Protein AF-A0A962CDU2-F1 (afdb_monomer_lite)

pLDDT: mean 94.59, std 4.65, range [71.88, 98.69]

Radius of gyration: 29.31 Å; chains: 1; bounding box: 60×35×85 Å

Sequence (193 aa):
NAYLHSTAAADGKPQRYRAVRADYHGHVAELLAKATRSNQLDAAVSKEDQEKLLASLQWWGALDKDYRYSRSRDSSDRRGYDKDAGGGLSGDPVPSTPMGLGDVLGTTLWGRLPFGDLYEMQTTLMQPVGGMDRIGMAFAHELDGLIRYRARVLDIHQDEQGVRVAFEDGAEPGSRHQARADWCVCTIPLSIL

Structure (mmCIF, N/CA/C/O backbone):
data_AF-A0A962CDU2-F1
#
_entry.id   AF-A0A962CDU2-F1
#
loop_
_atom_site.group_PDB
_atom_site.id
_atom_site.type_symbol
_atom_site.label_atom_id
_atom_site.label_alt_id
_atom_site.label_comp_id
_atom_site.label_asym_id
_atom_site.label_entity_id
_atom_site.label_seq_id
_atom_site.pdbx_PDB_ins_code
_atom_site.Cartn_x
_atom_site.Cartn_y
_atom_site.Cartn_z
_atom_site.occupancy
_atom_site.B_iso_or_equiv
_atom_site.auth_seq_id
_atom_site.auth_comp_id
_atom_site.auth_asym_id
_atom_site.auth_atom_id
_atom_site.pdbx_PDB_model_num
ATOM 1 N N . ASN A 1 1 ? 7.966 0.328 10.022 1.00 71.88 1 ASN A N 1
ATOM 2 C CA . ASN A 1 1 ? 6.612 0.912 9.851 1.00 71.88 1 ASN A CA 1
ATOM 3 C C . ASN A 1 1 ? 6.744 2.286 9.201 1.00 71.88 1 ASN A C 1
ATOM 5 O O . ASN A 1 1 ? 7.542 3.079 9.695 1.00 71.88 1 ASN A O 1
ATOM 9 N N . ALA A 1 2 ? 6.031 2.532 8.098 1.00 88.75 2 ALA A N 1
ATOM 10 C CA . ALA A 1 2 ? 6.097 3.779 7.330 1.00 88.75 2 ALA A CA 1
ATOM 11 C C . ALA A 1 2 ? 5.548 4.992 8.106 1.00 88.75 2 ALA A C 1
ATOM 13 O O . ALA A 1 2 ? 4.915 4.839 9.155 1.00 88.75 2 ALA A O 1
ATOM 14 N N . TYR A 1 3 ? 5.792 6.190 7.578 1.00 92.25 3 TYR A N 1
ATOM 15 C CA . TYR A 1 3 ? 5.203 7.433 8.067 1.00 92.25 3 TYR A CA 1
ATOM 16 C C . TYR A 1 3 ? 4.144 7.944 7.093 1.00 92.25 3 TYR A C 1
ATOM 18 O O . TYR A 1 3 ? 4.286 7.808 5.881 1.00 92.25 3 TYR A O 1
ATOM 26 N N . LEU A 1 4 ? 3.103 8.552 7.646 1.00 91.69 4 LEU A N 1
ATOM 27 C CA . LEU A 1 4 ? 2.116 9.352 6.941 1.00 91.69 4 LEU A CA 1
ATOM 28 C C . LEU A 1 4 ? 2.326 10.815 7.330 1.00 91.69 4 LEU A C 1
ATOM 30 O O . LEU A 1 4 ? 2.649 11.117 8.479 1.00 91.69 4 LEU A O 1
ATOM 34 N N . HIS A 1 5 ? 2.154 11.727 6.382 1.00 90.38 5 HIS A N 1
ATOM 35 C CA . HIS A 1 5 ? 2.375 13.151 6.606 1.00 90.38 5 HIS A CA 1
ATOM 36 C C . HIS A 1 5 ? 1.265 13.978 5.968 1.00 90.38 5 HIS A C 1
ATOM 38 O O . HIS A 1 5 ? 0.785 13.661 4.882 1.00 90.38 5 HIS A O 1
ATOM 44 N N . SER A 1 6 ? 0.855 15.023 6.679 1.00 83.56 6 SER A N 1
ATOM 45 C CA . SER A 1 6 ? -0.039 16.070 6.202 1.00 83.56 6 SER A CA 1
ATOM 46 C C . SER A 1 6 ? 0.361 17.357 6.914 1.00 83.56 6 SER A C 1
ATOM 48 O O . SER A 1 6 ? 0.554 17.360 8.129 1.00 83.56 6 SER A O 1
ATOM 50 N N . THR A 1 7 ? 0.506 18.450 6.168 1.00 83.25 7 THR A N 1
ATOM 51 C CA . THR A 1 7 ? 0.841 19.769 6.727 1.00 83.25 7 THR A CA 1
ATOM 52 C C . THR A 1 7 ? -0.291 20.349 7.574 1.00 83.25 7 THR A C 1
ATOM 54 O O . THR A 1 7 ? -0.033 21.172 8.443 1.00 83.25 7 THR A O 1
ATOM 57 N N . ALA A 1 8 ? -1.526 19.889 7.360 1.00 75.00 8 ALA A N 1
ATOM 58 C CA . ALA A 1 8 ? -2.707 20.282 8.126 1.00 75.00 8 ALA A CA 1
ATOM 59 C C . ALA A 1 8 ? -2.930 19.427 9.391 1.00 75.00 8 ALA A C 1
ATOM 61 O O . ALA A 1 8 ? -3.889 19.651 10.122 1.00 75.00 8 ALA A O 1
ATOM 62 N N . ALA A 1 9 ? -2.080 18.427 9.644 1.00 72.75 9 ALA A N 1
ATOM 63 C CA . ALA A 1 9 ? -2.255 17.439 10.704 1.00 72.75 9 ALA A CA 1
ATOM 64 C C . ALA A 1 9 ? -1.101 17.471 11.710 1.00 72.75 9 ALA A C 1
ATOM 66 O O . ALA A 1 9 ? 0.053 17.579 11.303 1.00 72.75 9 ALA A O 1
ATOM 67 N N . ALA A 1 10 ? -1.400 17.279 13.001 1.00 71.88 10 ALA A N 1
ATOM 68 C CA . ALA A 1 10 ? -0.406 17.043 14.058 1.00 71.88 10 ALA A CA 1
ATOM 69 C C . ALA A 1 10 ? 0.786 18.029 14.035 1.00 71.88 10 ALA A C 1
ATOM 71 O O . ALA A 1 10 ? 1.947 17.615 14.068 1.00 71.88 10 ALA A O 1
ATOM 72 N N . ASP A 1 11 ? 0.501 19.329 13.909 1.00 79.75 11 ASP A N 1
ATOM 73 C CA . ASP A 1 11 ? 1.495 20.410 13.771 1.00 79.75 11 ASP A CA 1
ATOM 74 C C . ASP A 1 11 ? 2.480 20.216 12.602 1.00 79.75 11 ASP A C 1
ATOM 76 O O . ASP A 1 11 ? 3.648 20.603 12.670 1.00 79.75 11 ASP A O 1
ATOM 80 N N . GLY A 1 12 ? 2.039 19.545 11.536 1.00 81.50 12 GLY A N 1
ATOM 81 C CA . GLY A 1 12 ? 2.863 19.197 10.383 1.00 81.50 12 GLY A CA 1
ATOM 82 C C . GLY A 1 12 ? 3.880 18.086 10.653 1.00 81.50 12 GLY A C 1
ATOM 83 O O . GLY A 1 12 ? 4.774 17.875 9.830 1.00 81.50 12 GLY A O 1
ATOM 84 N N . LYS A 1 13 ? 3.785 17.362 11.776 1.00 87.25 13 LYS A N 1
ATOM 85 C CA . LYS A 1 13 ? 4.719 16.280 12.122 1.00 87.25 13 LYS A CA 1
ATOM 86 C C . LYS A 1 13 ? 4.288 14.953 11.490 1.00 87.25 13 LYS A C 1
ATOM 88 O O . LYS A 1 13 ? 3.136 14.543 11.665 1.00 87.25 13 LYS A O 1
ATOM 93 N N . PRO A 1 14 ? 5.199 14.220 10.822 1.00 91.50 14 PRO A N 1
ATOM 94 C CA . PRO A 1 14 ? 4.909 12.882 10.317 1.00 91.50 14 PRO A CA 1
ATOM 95 C C . PRO A 1 14 ? 4.462 11.927 11.431 1.00 91.50 14 PRO A C 1
ATOM 97 O O . PRO A 1 14 ? 5.114 11.809 12.468 1.00 91.50 14 PRO A O 1
ATOM 100 N N . GLN A 1 15 ? 3.378 11.196 11.186 1.00 92.06 15 GLN A N 1
ATOM 101 C CA . GLN A 1 15 ? 2.808 10.207 12.098 1.00 92.06 15 GLN A CA 1
ATOM 102 C C . GLN A 1 15 ? 3.135 8.794 11.621 1.00 92.06 15 GLN A C 1
ATOM 104 O O . GLN A 1 15 ? 3.188 8.525 10.423 1.00 92.06 15 GLN A O 1
ATOM 109 N N . ARG A 1 16 ? 3.342 7.850 12.541 1.00 93.81 16 ARG A N 1
ATOM 110 C CA . ARG A 1 16 ? 3.522 6.440 12.161 1.00 93.81 16 ARG A CA 1
ATOM 111 C C . ARG A 1 16 ? 2.231 5.903 11.546 1.00 93.81 16 ARG A C 1
ATOM 113 O O . ARG A 1 16 ? 1.166 6.069 12.135 1.00 93.81 16 ARG A O 1
ATOM 120 N N . TYR A 1 17 ? 2.330 5.179 10.431 1.00 94.19 17 TYR A N 1
ATOM 121 C CA . TYR A 1 17 ? 1.174 4.550 9.780 1.00 94.19 17 TYR A CA 1
ATOM 122 C C . TYR A 1 17 ? 0.378 3.681 10.764 1.00 94.19 17 TYR A C 1
ATOM 124 O O . TYR A 1 17 ? -0.843 3.788 10.836 1.00 94.19 17 TYR A O 1
ATOM 132 N N . ARG A 1 18 ? 1.067 2.864 11.583 1.00 94.88 18 ARG A N 1
ATOM 133 C CA . ARG A 1 18 ? 0.392 2.018 12.588 1.00 94.88 18 ARG A CA 1
ATOM 134 C C . ARG A 1 18 ? -0.403 2.832 13.607 1.00 94.88 18 ARG A C 1
ATOM 136 O O . ARG A 1 18 ? -1.434 2.359 14.064 1.00 94.88 18 ARG A O 1
ATOM 143 N N . ALA A 1 19 ? 0.067 4.036 13.941 1.00 95.50 19 ALA A N 1
ATOM 144 C CA . ALA A 1 19 ? -0.563 4.858 14.956 1.00 95.50 19 ALA A CA 1
ATOM 145 C C . ALA A 1 19 ? -1.858 5.475 14.430 1.00 95.50 19 ALA A C 1
ATOM 147 O O . ALA A 1 19 ? -2.902 5.328 15.053 1.00 95.50 19 ALA A O 1
ATOM 148 N N . VAL A 1 20 ? -1.803 6.051 13.224 1.00 95.06 20 VAL A N 1
ATOM 149 C CA . VAL A 1 20 ? -2.991 6.558 12.520 1.00 95.06 20 VAL A CA 1
ATOM 150 C C . VAL A 1 20 ? -4.014 5.442 12.308 1.00 95.06 20 VAL A C 1
ATOM 152 O O . VAL A 1 20 ? -5.197 5.644 12.559 1.00 95.06 20 VAL A O 1
ATOM 155 N N . ARG A 1 21 ? -3.567 4.250 11.888 1.00 95.94 21 ARG A N 1
ATOM 156 C CA . ARG A 1 21 ? -4.449 3.094 11.682 1.00 95.94 21 ARG A CA 1
ATOM 157 C C . ARG A 1 21 ? -5.127 2.642 12.975 1.00 95.94 21 ARG A C 1
ATOM 159 O O . ARG A 1 21 ? -6.327 2.398 12.963 1.00 95.94 21 ARG A O 1
ATOM 166 N N . ALA A 1 22 ? -4.368 2.524 14.064 1.00 97.62 22 ALA A N 1
ATOM 167 C CA . ALA A 1 22 ? -4.902 2.135 15.366 1.00 97.62 22 ALA A CA 1
ATOM 168 C C . ALA A 1 22 ? -5.930 3.154 15.871 1.00 97.62 22 ALA A C 1
ATOM 170 O O . ALA A 1 22 ? -7.026 2.757 16.249 1.00 97.62 22 ALA A O 1
ATOM 171 N N . ASP A 1 23 ? -5.609 4.448 15.787 1.00 97.19 23 ASP A N 1
ATOM 172 C CA . ASP A 1 23 ? -6.508 5.510 16.233 1.00 97.19 23 ASP A CA 1
ATOM 173 C C . ASP A 1 23 ? -7.791 5.551 15.389 1.00 97.19 23 ASP A C 1
ATOM 175 O O . ASP A 1 23 ? -8.888 5.626 15.937 1.00 97.19 23 ASP A O 1
ATOM 179 N N . TYR A 1 24 ? -7.681 5.414 14.065 1.00 97.19 24 TYR A N 1
ATOM 180 C CA . TYR A 1 24 ? -8.843 5.345 13.179 1.00 97.19 24 TYR A CA 1
ATOM 181 C C . TYR A 1 24 ? -9.737 4.133 13.481 1.00 97.19 24 TYR A C 1
ATOM 183 O O . TYR A 1 24 ? -10.936 4.299 13.694 1.00 97.19 24 TYR A O 1
ATOM 191 N N . HIS A 1 25 ? -9.168 2.925 13.558 1.00 97.88 25 HIS A N 1
ATOM 192 C CA . HIS A 1 25 ? -9.940 1.715 13.865 1.00 97.88 25 HIS A CA 1
ATOM 193 C C . HIS A 1 25 ? -10.563 1.758 15.261 1.00 97.88 25 HIS A C 1
ATOM 195 O O . HIS A 1 25 ? -11.726 1.396 15.413 1.00 97.88 25 HIS A O 1
ATOM 201 N N . GLY A 1 26 ? -9.819 2.222 16.267 1.00 98.44 26 GLY A N 1
ATOM 202 C CA . GLY A 1 26 ? -10.298 2.318 17.643 1.00 98.44 26 GLY A CA 1
ATOM 203 C C . GLY A 1 26 ? -11.502 3.244 17.770 1.00 98.44 26 GLY A C 1
ATOM 204 O O . GLY A 1 26 ? -12.535 2.847 18.304 1.00 98.44 26 GLY A O 1
ATOM 205 N N . HIS A 1 27 ? -11.422 4.443 17.190 1.00 98.44 27 HIS A N 1
ATOM 206 C CA . HIS A 1 27 ? -12.540 5.387 17.209 1.00 98.44 27 HIS A CA 1
ATOM 207 C C . HIS A 1 27 ? -13.758 4.901 16.414 1.00 98.44 27 HIS A C 1
ATOM 209 O O . HIS A 1 27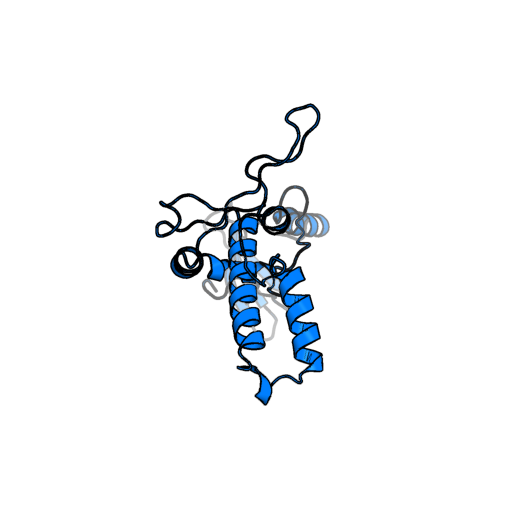 ? -14.889 5.059 16.875 1.00 98.44 27 HIS A O 1
ATOM 215 N N . VAL A 1 28 ? -13.556 4.282 15.245 1.00 98.31 28 VAL A N 1
ATOM 216 C CA . VAL A 1 28 ? -14.657 3.681 14.466 1.00 98.31 28 VAL A CA 1
ATOM 217 C C . VAL A 1 28 ? -15.327 2.555 15.255 1.00 98.31 28 VAL A C 1
ATOM 219 O O . VAL A 1 28 ? -16.556 2.491 15.313 1.00 98.31 28 VAL A O 1
ATOM 222 N N . ALA A 1 29 ? -14.537 1.699 15.906 1.00 98.69 29 ALA A N 1
ATOM 223 C CA . ALA A 1 29 ? -15.049 0.614 16.729 1.00 98.69 29 ALA A CA 1
ATOM 224 C C . ALA A 1 29 ? -15.833 1.127 17.945 1.00 98.69 29 ALA A C 1
ATOM 226 O O . ALA A 1 29 ? -16.918 0.619 18.216 1.00 98.69 29 ALA A O 1
ATOM 227 N N . GLU A 1 30 ? -15.335 2.155 18.642 1.00 98.62 30 GLU A N 1
ATOM 228 C CA . GLU A 1 30 ? -16.039 2.793 19.761 1.00 98.62 30 GLU A CA 1
ATOM 229 C C . GLU A 1 30 ? -17.389 3.378 19.321 1.00 98.62 30 GLU A C 1
ATOM 231 O O . GLU A 1 30 ? -18.410 3.154 19.977 1.00 98.62 30 GLU A O 1
ATOM 236 N N . LEU A 1 31 ? -17.422 4.110 18.202 1.00 98.50 31 LEU A N 1
ATOM 237 C CA . LEU A 1 31 ? -18.658 4.692 17.673 1.00 98.50 31 LEU A CA 1
ATOM 238 C C . LEU A 1 31 ? -19.680 3.610 17.311 1.00 98.50 31 LEU A C 1
ATOM 240 O O . LEU A 1 31 ? -20.843 3.706 17.710 1.00 98.50 31 LEU A O 1
ATOM 244 N N . LEU A 1 32 ? -19.249 2.561 16.607 1.00 98.31 32 LEU A N 1
ATOM 245 C CA . LEU A 1 32 ? -20.138 1.476 16.200 1.00 98.31 32 LEU A CA 1
ATOM 246 C C . LEU A 1 32 ? -20.623 0.652 17.401 1.00 98.31 32 LEU A C 1
ATOM 248 O O . LEU A 1 32 ? -21.798 0.287 17.465 1.00 98.31 32 LEU A O 1
ATOM 252 N N . ALA A 1 33 ? -19.766 0.421 18.398 1.00 98.19 33 ALA A N 1
ATOM 253 C CA . ALA A 1 33 ? -20.155 -0.254 19.631 1.00 98.19 33 ALA A CA 1
ATOM 254 C C . ALA A 1 33 ? -21.208 0.551 20.410 1.00 98.19 33 ALA A C 1
ATOM 256 O O . ALA A 1 33 ? -22.197 -0.012 20.882 1.00 98.19 33 ALA A O 1
ATOM 257 N N . LYS A 1 34 ? -21.054 1.879 20.497 1.00 97.94 34 LYS A N 1
ATOM 258 C CA . LYS A 1 34 ? -22.053 2.764 21.119 1.00 97.94 34 LYS A CA 1
ATOM 259 C C . LYS A 1 34 ? -23.381 2.768 20.363 1.00 97.94 34 LYS A C 1
ATOM 261 O O . LYS A 1 34 ? -24.427 2.717 21.009 1.00 97.94 34 LYS A O 1
ATOM 266 N N . ALA A 1 35 ? -23.349 2.797 19.030 1.00 97.50 35 ALA A N 1
ATOM 267 C CA . ALA A 1 35 ? -24.554 2.726 18.201 1.00 97.50 35 ALA A CA 1
ATOM 268 C C . ALA A 1 35 ? -25.291 1.392 18.408 1.00 97.50 35 ALA A C 1
ATOM 270 O O . ALA A 1 35 ? -26.500 1.383 18.640 1.00 97.50 35 ALA A O 1
ATOM 271 N N . THR A 1 36 ? -24.542 0.285 18.435 1.00 96.31 36 THR A N 1
ATOM 272 C CA . THR A 1 36 ? -25.066 -1.063 18.706 1.00 96.31 36 THR A CA 1
ATOM 273 C C . THR A 1 36 ? -25.730 -1.127 20.084 1.00 96.31 36 THR A C 1
ATOM 275 O O . THR A 1 36 ? -26.893 -1.490 20.191 1.00 96.31 36 THR A O 1
ATOM 278 N N . ARG A 1 37 ? -25.050 -0.663 21.144 1.00 94.62 37 ARG A N 1
ATOM 279 C CA . ARG A 1 37 ? -25.595 -0.643 22.519 1.00 94.62 37 ARG A CA 1
ATOM 280 C C . ARG A 1 37 ? -26.767 0.321 22.721 1.00 94.62 37 ARG A C 1
ATOM 282 O O . ARG A 1 37 ? -27.471 0.212 23.719 1.00 94.62 37 ARG A O 1
ATOM 289 N N . SER A 1 38 ? -26.948 1.271 21.807 1.00 94.75 38 SER A N 1
ATOM 290 C CA . SER A 1 38 ? -28.074 2.212 21.798 1.00 94.75 38 SER A CA 1
ATOM 291 C C . SER A 1 38 ? -29.246 1.715 20.942 1.00 94.75 38 SER A C 1
ATOM 293 O O . SER A 1 38 ? -30.115 2.514 20.597 1.00 94.75 38 SER A O 1
ATOM 295 N N . ASN A 1 39 ? -29.261 0.425 20.580 1.00 93.19 39 ASN A N 1
ATOM 296 C CA . ASN A 1 39 ? -30.284 -0.231 19.758 1.00 93.19 39 ASN A CA 1
ATOM 297 C C . ASN A 1 39 ? -30.462 0.399 18.361 1.00 93.19 39 ASN A C 1
ATOM 299 O O . ASN A 1 39 ? -31.503 0.251 17.724 1.00 93.19 39 ASN A O 1
ATOM 303 N N . GLN A 1 40 ? -29.455 1.122 17.852 1.00 95.00 40 GLN A N 1
ATOM 304 C CA . GLN A 1 40 ? -29.552 1.791 16.546 1.00 95.00 40 GLN A CA 1
ATOM 305 C C . GLN A 1 40 ? -29.400 0.818 15.365 1.00 95.00 40 GLN A C 1
ATOM 307 O O . GLN A 1 40 ? -29.642 1.205 14.224 1.00 95.00 40 GLN A O 1
ATOM 312 N N . LEU A 1 41 ? -29.008 -0.436 15.625 1.00 94.25 41 LEU A N 1
ATOM 313 C CA . LEU A 1 41 ? -28.796 -1.476 14.612 1.00 94.25 41 LEU A CA 1
ATOM 314 C C . LEU A 1 41 ? -29.831 -2.611 14.664 1.00 94.25 41 LEU A C 1
ATOM 316 O O . LEU A 1 41 ? -29.718 -3.552 13.883 1.00 94.25 41 LEU A O 1
ATOM 320 N N . ASP A 1 42 ? -30.853 -2.523 15.521 1.00 93.75 42 ASP A N 1
ATOM 321 C CA . ASP A 1 42 ? -31.840 -3.596 15.746 1.00 93.75 42 ASP A CA 1
ATOM 322 C C . ASP A 1 42 ? -32.587 -4.02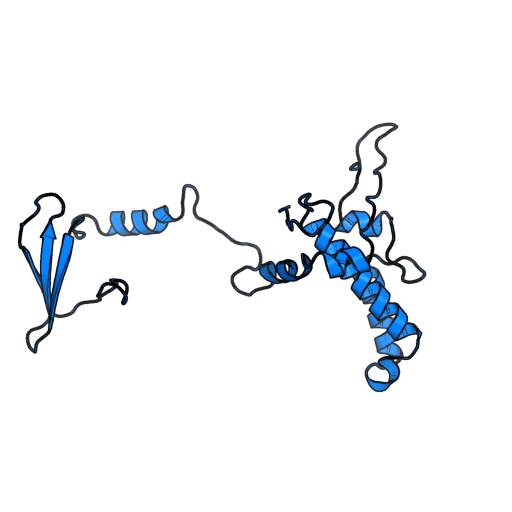1 14.475 1.00 93.75 42 ASP A C 1
ATOM 324 O O . ASP A 1 42 ? -32.995 -5.172 14.343 1.00 93.75 42 ASP A O 1
ATOM 328 N N . ALA A 1 43 ? -32.749 -3.103 13.518 1.00 95.12 43 ALA A N 1
ATOM 329 C CA . ALA A 1 43 ? -33.385 -3.396 12.236 1.00 95.12 43 ALA A CA 1
ATOM 330 C C . ALA A 1 43 ? -32.499 -4.226 11.286 1.00 95.12 43 ALA A C 1
ATOM 332 O O . ALA A 1 43 ? -33.021 -4.873 10.383 1.00 95.12 43 ALA A O 1
ATOM 333 N N . ALA A 1 44 ? -31.175 -4.186 11.458 1.00 94.88 44 ALA A N 1
ATOM 334 C CA . ALA A 1 44 ? -30.205 -4.800 10.550 1.00 94.88 44 ALA A CA 1
ATOM 335 C C . ALA A 1 44 ? -29.468 -5.999 11.166 1.00 94.88 44 ALA A C 1
ATOM 337 O O . ALA A 1 44 ? -28.966 -6.846 10.430 1.00 94.88 44 ALA A O 1
ATOM 338 N N . VAL A 1 45 ? -29.376 -6.068 12.497 1.00 95.31 45 VAL A N 1
ATOM 339 C CA . VAL A 1 45 ? -28.554 -7.047 13.215 1.00 95.31 45 VAL A CA 1
ATOM 340 C C . VAL A 1 45 ? -29.365 -7.660 14.352 1.00 95.31 45 VAL A C 1
ATOM 342 O O . VAL A 1 45 ? -29.890 -6.946 15.210 1.00 95.31 45 VAL A O 1
ATOM 345 N N . SER A 1 46 ? -29.446 -8.992 14.368 1.00 97.06 46 SER A N 1
ATOM 346 C CA . SER A 1 46 ? -30.116 -9.740 15.434 1.00 97.06 46 SER A CA 1
ATOM 347 C C . SER A 1 46 ? -29.429 -9.511 16.786 1.00 97.06 46 SER A C 1
ATOM 349 O O . SER A 1 46 ? -28.242 -9.198 16.835 1.00 97.06 46 SER A O 1
ATOM 351 N N . LYS A 1 47 ? -30.138 -9.712 17.904 1.00 95.38 47 LYS A N 1
ATOM 352 C CA . LYS A 1 47 ? -29.540 -9.566 19.247 1.00 95.38 47 LYS A CA 1
ATOM 353 C C . LYS A 1 47 ? -28.294 -10.436 19.435 1.00 95.38 47 LYS A C 1
ATOM 355 O O . LYS A 1 47 ? -27.294 -9.966 19.961 1.00 95.38 47 LYS A O 1
ATOM 360 N N . GLU A 1 48 ? -28.347 -11.676 18.958 1.00 97.00 48 GLU A N 1
ATOM 361 C CA . GLU A 1 48 ? -27.214 -12.600 19.027 1.00 97.00 48 GLU A CA 1
ATOM 362 C C . GLU A 1 48 ? -26.019 -12.090 18.202 1.00 97.00 48 GLU A C 1
ATOM 364 O O . GLU A 1 48 ? -24.874 -12.124 18.652 1.00 97.00 48 GLU A O 1
ATOM 369 N N . ASP A 1 49 ? -26.266 -11.564 17.001 1.00 97.88 49 ASP A N 1
ATOM 370 C CA . ASP A 1 49 ? -25.193 -11.042 16.152 1.00 97.88 49 ASP A CA 1
ATOM 371 C C . ASP A 1 49 ? -24.642 -9.706 16.657 1.00 97.88 49 ASP A C 1
ATOM 373 O O . ASP A 1 49 ? -23.464 -9.418 16.448 1.00 97.88 49 ASP A O 1
ATOM 377 N N . GLN A 1 50 ? -25.438 -8.911 17.378 1.00 97.19 50 GLN A N 1
ATOM 378 C CA . GLN A 1 50 ? -24.953 -7.713 18.061 1.00 97.19 50 GLN A CA 1
ATOM 379 C C . GLN A 1 50 ? -23.933 -8.065 19.148 1.00 97.19 50 GLN A C 1
ATOM 381 O O . GLN A 1 50 ? -22.916 -7.384 19.266 1.00 97.19 50 GLN A O 1
ATOM 386 N N . GLU A 1 51 ? -24.150 -9.140 19.910 1.00 97.31 51 GLU A N 1
ATOM 387 C CA . GLU A 1 51 ? -23.184 -9.614 20.911 1.00 97.31 51 GLU A CA 1
ATOM 388 C C . GLU A 1 51 ? -21.862 -10.045 20.253 1.00 97.31 51 GLU A C 1
ATOM 390 O O . GLU A 1 51 ? -20.783 -9.646 20.704 1.00 97.31 51 GLU A O 1
ATOM 395 N N . LYS A 1 52 ? -21.933 -10.780 19.132 1.00 98.19 52 LYS A N 1
ATOM 396 C CA . LYS A 1 52 ? -20.753 -11.167 18.332 1.00 98.19 52 LYS A CA 1
ATOM 397 C C . LYS A 1 52 ? -20.033 -9.947 17.756 1.00 98.19 52 LYS A C 1
ATOM 399 O O . LYS A 1 52 ? -18.804 -9.870 17.814 1.00 98.19 52 LYS A O 1
ATOM 404 N N . LEU A 1 53 ? -20.787 -8.985 17.221 1.00 97.88 53 LEU A N 1
ATOM 405 C CA . LEU A 1 53 ? -20.256 -7.735 16.688 1.00 97.88 53 LEU A CA 1
ATOM 406 C C . LEU A 1 53 ? -19.535 -6.949 17.784 1.00 97.88 53 LEU A C 1
ATOM 408 O O . LEU A 1 53 ? -18.397 -6.541 17.581 1.00 97.88 53 LEU A O 1
ATOM 412 N N . LEU A 1 54 ? -20.148 -6.780 18.955 1.00 98.19 54 LEU A N 1
ATOM 413 C CA . LEU A 1 54 ? -19.541 -6.081 20.085 1.00 98.19 54 LEU A CA 1
ATOM 414 C C . LEU A 1 54 ? -18.230 -6.746 20.522 1.00 98.19 54 LEU A C 1
ATOM 416 O O . LEU A 1 54 ? -17.211 -6.060 20.615 1.00 98.19 54 LEU A O 1
ATOM 420 N N . ALA A 1 55 ? -18.211 -8.070 20.695 1.00 98.19 55 ALA A N 1
ATOM 421 C CA . ALA A 1 55 ? -16.985 -8.801 21.016 1.00 98.19 55 ALA A CA 1
ATOM 422 C C . ALA A 1 55 ? -15.892 -8.588 19.948 1.00 98.19 55 ALA A C 1
ATOM 424 O O . ALA A 1 55 ? -14.735 -8.308 20.275 1.00 98.19 55 ALA A O 1
ATOM 425 N N . SER A 1 56 ? -16.271 -8.640 18.666 1.00 98.38 56 SER A N 1
ATOM 426 C CA . SER A 1 56 ? -15.363 -8.364 17.550 1.00 98.38 56 SER A CA 1
ATOM 427 C C . SER A 1 56 ? -14.827 -6.931 17.577 1.00 98.38 56 SER A C 1
ATOM 429 O O . SER A 1 56 ? -13.637 -6.732 17.351 1.00 98.38 56 SER A O 1
ATOM 431 N N . LEU A 1 57 ? -15.662 -5.925 17.855 1.00 98.44 57 LEU A N 1
ATOM 432 C CA . LEU A 1 57 ? -15.255 -4.515 17.903 1.00 98.44 57 LEU A CA 1
ATOM 433 C C . LEU A 1 57 ? -14.346 -4.219 19.092 1.00 98.44 57 LEU A C 1
ATOM 435 O O . LEU A 1 57 ? -13.377 -3.477 18.936 1.00 98.44 57 LEU A O 1
ATOM 439 N N . GLN A 1 58 ? -14.618 -4.819 20.253 1.00 98.12 58 GLN A N 1
ATOM 440 C CA . GLN A 1 58 ? -13.767 -4.684 21.432 1.00 98.12 58 GLN A CA 1
ATOM 441 C C . GLN A 1 58 ? -12.357 -5.199 21.144 1.00 98.12 58 GLN A C 1
ATOM 443 O O . GLN A 1 58 ? -11.378 -4.490 21.383 1.00 98.12 58 GLN A O 1
ATOM 448 N N . TRP A 1 59 ? -12.258 -6.391 20.547 1.00 98.06 59 TRP A N 1
ATOM 449 C CA . TRP A 1 59 ? -10.976 -6.951 20.139 1.00 98.06 59 TRP A CA 1
ATOM 450 C C . TRP A 1 59 ? -10.332 -6.150 19.004 1.00 98.06 59 TRP A C 1
ATOM 452 O O . TRP A 1 59 ? -9.197 -5.709 19.133 1.00 98.06 59 TRP A O 1
ATOM 462 N N . TRP A 1 60 ? -11.019 -5.917 17.888 1.00 97.94 60 TRP A N 1
ATOM 463 C CA . TRP A 1 60 ? -10.447 -5.239 16.719 1.00 97.94 60 TRP A CA 1
ATOM 464 C C . TRP A 1 60 ? -9.987 -3.809 17.039 1.00 97.94 60 TRP A C 1
ATOM 466 O O . TRP A 1 60 ? -8.857 -3.436 16.708 1.00 97.94 60 TRP A O 1
ATOM 476 N N . GLY A 1 61 ? -10.823 -3.048 17.749 1.00 98.06 61 GLY A N 1
ATOM 477 C CA . GLY A 1 61 ? -10.599 -1.647 18.101 1.00 98.06 61 GLY A CA 1
ATOM 478 C C . GLY A 1 61 ? -9.774 -1.398 19.364 1.00 98.06 61 GLY A C 1
ATOM 479 O O . GLY A 1 61 ? -9.522 -0.239 19.672 1.00 98.06 61 GLY A O 1
ATOM 480 N N . ALA A 1 62 ? -9.348 -2.439 20.092 1.00 98.31 62 ALA A N 1
ATOM 481 C CA . ALA A 1 62 ? -8.686 -2.299 21.398 1.00 98.31 62 ALA A CA 1
ATOM 482 C C . ALA A 1 62 ? -9.500 -1.483 22.416 1.00 98.31 62 ALA A C 1
ATOM 484 O O . ALA A 1 62 ? -8.972 -0.583 23.077 1.00 98.31 62 ALA A O 1
ATOM 485 N N . LEU A 1 63 ? -10.799 -1.764 22.502 1.00 98.50 63 LEU A N 1
ATOM 486 C CA . LEU A 1 63 ? -11.690 -1.039 23.399 1.00 98.50 63 LEU A CA 1
ATOM 487 C C . LEU A 1 63 ? -11.606 -1.606 24.817 1.00 98.50 63 LEU A C 1
ATOM 489 O O . LEU A 1 63 ? -11.413 -2.807 25.010 1.00 98.50 63 LEU A O 1
ATOM 493 N N . ASP A 1 64 ? -11.810 -0.750 25.813 1.00 97.44 64 ASP A N 1
ATOM 494 C CA . ASP A 1 64 ? -11.939 -1.190 27.199 1.00 97.44 64 ASP A CA 1
ATOM 495 C C . ASP A 1 64 ? -13.260 -1.953 27.450 1.00 97.44 64 ASP A C 1
ATOM 497 O O . ASP A 1 64 ? -14.101 -2.144 26.563 1.00 97.44 64 ASP A O 1
ATOM 501 N N . LYS A 1 65 ? -13.471 -2.387 28.697 1.00 96.44 65 LYS A N 1
ATOM 502 C CA . LYS A 1 65 ? -14.696 -3.086 29.130 1.00 96.44 65 LYS A CA 1
ATOM 503 C C . LYS A 1 65 ? -15.987 -2.274 28.930 1.00 96.44 65 LYS A C 1
ATOM 505 O O . LYS A 1 65 ? -17.070 -2.849 28.900 1.00 96.44 65 LYS A O 1
ATOM 510 N N . ASP A 1 66 ? -15.873 -0.952 28.822 1.00 96.94 66 ASP A N 1
ATOM 511 C CA . ASP A 1 66 ? -16.985 -0.025 28.632 1.00 96.94 66 ASP A CA 1
ATOM 512 C C . ASP A 1 66 ? -17.127 0.398 27.152 1.00 96.94 66 ASP A C 1
ATOM 514 O O . ASP A 1 66 ? -17.959 1.255 26.842 1.00 96.94 66 ASP A O 1
ATOM 518 N N . TYR A 1 67 ? -16.381 -0.246 26.242 1.00 97.81 67 TYR A N 1
ATOM 519 C CA . TYR A 1 67 ? -16.310 0.025 24.803 1.00 97.81 67 TYR A CA 1
ATOM 520 C C . TYR A 1 67 ? -15.736 1.403 24.451 1.00 97.81 67 TYR A C 1
ATOM 522 O O . TYR A 1 67 ? -16.155 2.020 23.472 1.00 97.81 67 TYR A O 1
ATOM 530 N N . ARG A 1 68 ? -14.780 1.899 25.242 1.00 98.12 68 ARG A N 1
ATOM 531 C CA . ARG A 1 68 ? -14.063 3.150 24.965 1.00 98.12 68 ARG A CA 1
ATOM 532 C C . ARG A 1 68 ? -12.668 2.875 24.420 1.00 98.12 68 ARG A C 1
ATOM 534 O O . ARG A 1 68 ? -11.934 2.049 24.964 1.00 98.12 68 ARG A O 1
ATOM 541 N N . TYR A 1 69 ? -12.279 3.612 23.389 1.00 98.50 69 TYR A N 1
ATOM 542 C CA . TYR A 1 69 ? -10.917 3.664 22.892 1.00 98.50 69 TYR A CA 1
ATOM 543 C C . TYR A 1 69 ? -10.135 4.721 23.678 1.00 98.50 69 TYR A C 1
ATOM 545 O O . TYR A 1 69 ? -10.479 5.902 23.707 1.00 98.50 69 TYR A O 1
ATOM 553 N N . SER A 1 70 ? -9.089 4.295 24.381 1.00 97.88 70 SER A N 1
ATOM 554 C CA . SER A 1 70 ? -8.333 5.167 25.282 1.00 97.88 70 SER A CA 1
ATOM 555 C C . SER A 1 70 ? -6.873 4.736 25.388 1.00 97.88 70 SER A C 1
ATOM 557 O O . SER A 1 70 ? -6.454 3.730 24.812 1.00 97.88 70 SER A O 1
ATOM 559 N N . ARG A 1 71 ? -6.066 5.519 26.110 1.00 98.06 71 ARG A N 1
ATOM 560 C CA . ARG A 1 71 ? -4.672 5.175 26.400 1.00 98.06 71 ARG A CA 1
ATOM 561 C C . ARG A 1 71 ? -4.622 3.921 27.278 1.00 98.06 71 ARG A C 1
ATOM 563 O O . ARG A 1 71 ? -4.912 3.985 28.469 1.00 98.06 71 ARG A O 1
ATOM 570 N N . SER A 1 72 ? -4.202 2.803 26.699 1.00 97.44 72 SER A N 1
ATOM 571 C CA . SER A 1 72 ? -4.087 1.512 27.375 1.00 97.44 72 SER A CA 1
ATOM 572 C C . SER A 1 72 ? -2.950 0.686 26.767 1.00 97.44 72 SER A C 1
ATOM 574 O O . SER A 1 72 ? -2.341 1.077 25.765 1.00 97.44 72 SER A O 1
ATOM 576 N N . ARG A 1 73 ? -2.644 -0.465 27.380 1.00 96.50 73 ARG A N 1
ATOM 577 C CA . ARG A 1 73 ? -1.742 -1.453 26.770 1.00 96.50 73 ARG A CA 1
ATOM 578 C C . ARG A 1 73 ? -2.325 -1.976 25.454 1.00 96.50 73 ARG A C 1
ATOM 580 O O . ARG A 1 73 ? -1.625 -1.950 24.454 1.00 96.50 73 ARG A O 1
ATOM 587 N N . ASP A 1 74 ? -3.619 -2.291 25.412 1.00 97.06 74 ASP A N 1
ATOM 588 C CA . ASP A 1 74 ? -4.272 -2.844 24.216 1.00 97.06 74 ASP A CA 1
ATOM 589 C C . ASP A 1 74 ? -4.239 -1.889 23.011 1.00 97.06 74 ASP A C 1
ATOM 591 O O . ASP A 1 74 ? -3.985 -2.308 21.875 1.00 97.06 74 ASP A O 1
ATOM 595 N N . SER A 1 75 ? -4.489 -0.592 23.233 1.00 97.75 75 SER A N 1
ATOM 596 C CA . SER A 1 75 ? -4.389 0.405 22.159 1.00 97.75 75 SER A CA 1
ATOM 597 C C . SER A 1 75 ? -2.935 0.600 21.732 1.00 97.75 75 SER A C 1
ATOM 599 O O . SER A 1 75 ? -2.641 0.668 20.536 1.00 97.75 75 SER A O 1
ATOM 601 N N . SER A 1 76 ? -2.000 0.575 22.685 1.00 97.69 76 SER A N 1
ATOM 602 C CA . SER A 1 76 ? -0.562 0.690 22.415 1.00 97.69 76 SER A CA 1
ATOM 603 C C . SER A 1 76 ? 0.032 -0.536 21.722 1.00 97.69 76 SER A C 1
ATOM 605 O O . SER A 1 76 ? 0.950 -0.383 20.922 1.00 97.69 76 SER A O 1
ATOM 607 N N . ASP A 1 77 ? -0.527 -1.729 21.906 1.00 96.62 77 ASP A N 1
ATOM 608 C CA . ASP A 1 77 ? -0.107 -2.925 21.168 1.00 96.62 77 ASP A CA 1
ATOM 609 C C . ASP A 1 77 ? -0.375 -2.794 19.659 1.00 96.62 77 ASP A C 1
ATOM 611 O O . ASP A 1 77 ? 0.340 -3.367 18.836 1.00 96.62 77 ASP A O 1
ATOM 615 N N . ARG A 1 78 ? -1.353 -1.966 19.266 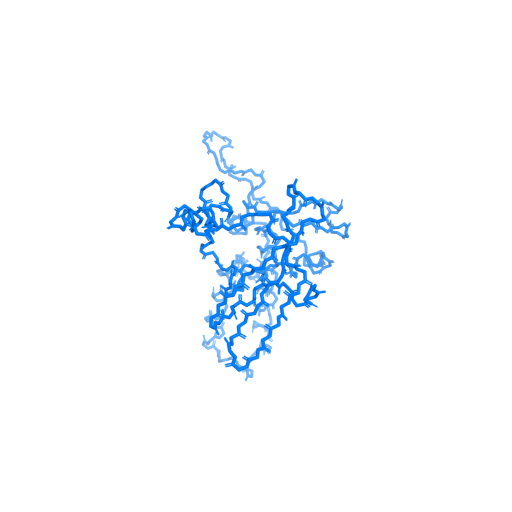1.00 96.62 78 ARG A N 1
ATOM 616 C CA . ARG A 1 78 ? -1.627 -1.619 17.858 1.00 96.62 78 ARG A CA 1
ATOM 617 C C . ARG A 1 78 ? -0.867 -0.365 17.424 1.00 96.62 78 ARG A C 1
ATOM 619 O O . ARG A 1 78 ? -0.276 -0.329 16.340 1.00 96.62 78 ARG A O 1
ATOM 626 N N . ARG A 1 79 ? -0.882 0.671 18.267 1.00 96.81 79 ARG A N 1
ATOM 627 C CA . ARG A 1 79 ? -0.368 2.021 17.981 1.00 96.81 79 ARG A CA 1
ATOM 628 C C . ARG A 1 79 ? 1.159 2.127 18.090 1.00 96.81 79 ARG A C 1
ATOM 630 O O . ARG A 1 79 ? 1.790 2.915 17.381 1.00 96.81 79 ARG A O 1
ATOM 637 N N . GLY A 1 80 ? 1.759 1.300 18.937 1.00 96.56 80 GLY A N 1
ATOM 638 C CA . GLY A 1 80 ? 3.095 1.466 19.502 1.00 96.56 80 GLY A CA 1
ATOM 639 C C . GLY A 1 80 ? 3.075 2.079 20.900 1.00 96.56 80 GLY A C 1
ATOM 640 O O . GLY A 1 80 ? 2.061 2.617 21.342 1.00 96.56 80 GLY A O 1
ATOM 641 N N . TYR A 1 81 ? 4.223 2.031 21.571 1.00 96.62 81 TYR A N 1
ATOM 642 C CA . TYR A 1 81 ? 4.430 2.586 22.905 1.00 96.62 81 TYR A CA 1
ATOM 643 C C . TYR A 1 81 ? 5.275 3.866 22.849 1.00 96.62 81 TYR A C 1
ATOM 645 O O . TYR A 1 81 ? 6.097 4.027 21.946 1.00 96.62 81 TYR A O 1
ATOM 653 N N . ASP A 1 82 ? 5.087 4.768 23.819 1.00 95.50 82 ASP A N 1
ATOM 654 C CA . ASP A 1 82 ? 5.979 5.928 24.008 1.00 95.50 82 ASP A CA 1
ATOM 655 C C . ASP A 1 82 ? 7.344 5.473 24.549 1.00 95.50 82 ASP A C 1
ATOM 657 O O . ASP A 1 82 ? 8.378 6.074 24.263 1.00 95.50 82 ASP A O 1
ATOM 661 N N . LYS A 1 83 ? 7.339 4.373 25.310 1.00 95.56 83 LYS A N 1
ATOM 662 C CA . LYS A 1 83 ? 8.526 3.617 25.708 1.00 95.56 83 LYS A CA 1
ATOM 663 C C . LYS A 1 83 ? 8.221 2.135 25.552 1.00 95.56 83 LYS A C 1
ATOM 665 O O . LYS A 1 83 ? 7.327 1.633 26.234 1.00 95.56 83 LYS A O 1
ATOM 670 N N . ASP A 1 84 ? 8.944 1.460 24.668 1.00 94.69 84 ASP A N 1
ATOM 671 C CA . ASP A 1 84 ? 8.819 0.014 24.496 1.00 94.69 84 ASP A CA 1
ATOM 672 C C . ASP A 1 84 ? 9.246 -0.731 25.773 1.00 94.69 84 ASP A C 1
ATOM 674 O O . ASP A 1 84 ? 9.978 -0.202 26.617 1.00 94.69 84 ASP A O 1
ATOM 678 N N . ALA A 1 85 ? 8.759 -1.963 25.925 1.00 94.94 85 ALA A N 1
ATOM 679 C CA . ALA A 1 85 ? 9.136 -2.815 27.044 1.00 94.94 85 ALA A CA 1
ATOM 680 C C . ALA A 1 85 ? 10.627 -3.184 26.963 1.00 94.94 85 ALA A C 1
ATOM 682 O O . ALA A 1 85 ? 11.157 -3.462 25.887 1.00 94.94 85 ALA A O 1
ATOM 683 N N . GLY A 1 86 ? 11.293 -3.212 28.113 1.00 94.06 86 GLY A N 1
ATOM 684 C CA . GLY A 1 86 ? 12.708 -3.547 28.245 1.00 94.06 86 GLY A CA 1
ATOM 685 C C . GLY A 1 86 ? 12.991 -4.386 29.489 1.00 94.06 86 GLY A C 1
ATOM 686 O O . GLY A 1 86 ? 12.083 -4.796 30.208 1.00 94.06 86 GLY A O 1
ATOM 687 N N . GLY A 1 87 ? 14.271 -4.647 29.749 1.00 93.75 87 GLY A N 1
ATOM 688 C CA . GLY A 1 87 ? 14.716 -5.328 30.967 1.00 93.75 87 GLY A CA 1
ATOM 689 C C . GLY A 1 87 ? 14.959 -4.370 32.139 1.00 93.75 87 GLY A C 1
ATOM 690 O O . GLY A 1 87 ? 15.168 -3.172 31.951 1.00 93.75 87 GLY A O 1
ATOM 691 N N . GLY A 1 88 ? 15.004 -4.919 33.356 1.00 91.62 88 GLY A N 1
ATOM 692 C CA . GLY A 1 88 ? 15.367 -4.189 34.576 1.00 91.62 88 GLY A CA 1
ATOM 693 C C . GLY A 1 88 ? 14.215 -3.420 35.234 1.00 91.62 88 GLY A C 1
ATOM 694 O O . GLY A 1 88 ? 13.065 -3.490 34.811 1.00 91.62 88 GLY A O 1
ATOM 695 N N . LEU A 1 89 ? 14.538 -2.673 36.296 1.00 88.88 89 LEU A N 1
ATOM 696 C CA . LEU A 1 89 ? 13.564 -2.002 37.177 1.00 88.88 89 LEU A CA 1
ATOM 697 C C . LEU A 1 89 ? 12.749 -0.889 36.493 1.00 88.88 89 LEU A C 1
ATOM 699 O O . LEU A 1 89 ? 11.717 -0.479 37.011 1.00 88.88 89 LEU A O 1
ATOM 703 N N . SER A 1 90 ? 13.201 -0.397 35.339 1.00 90.31 90 SER A N 1
ATOM 704 C CA . SER A 1 90 ? 12.508 0.605 34.520 1.00 90.31 90 SER A CA 1
ATOM 705 C C . SER A 1 90 ? 12.005 0.038 33.185 1.00 90.31 90 SER A C 1
ATOM 707 O O . SER A 1 90 ? 11.677 0.809 32.280 1.00 90.31 90 SER A O 1
ATOM 709 N N . GLY A 1 91 ? 11.930 -1.292 33.061 1.00 92.75 91 GLY A N 1
ATOM 710 C CA . GLY A 1 91 ? 11.568 -2.003 31.834 1.00 92.75 91 GLY A CA 1
ATOM 711 C C . GLY A 1 91 ? 10.090 -1.932 31.440 1.00 92.75 91 GLY A C 1
ATOM 712 O O . GLY A 1 91 ? 9.760 -2.238 30.298 1.00 92.75 91 GLY A O 1
ATOM 713 N N . ASP A 1 92 ? 9.198 -1.498 32.337 1.00 95.06 92 ASP A N 1
ATOM 714 C CA . ASP A 1 92 ? 7.760 -1.438 32.047 1.00 95.06 92 ASP A CA 1
ATOM 715 C C . ASP A 1 92 ? 7.446 -0.499 30.877 1.00 95.06 92 ASP A C 1
ATOM 717 O O . ASP A 1 92 ? 7.879 0.656 30.909 1.00 95.06 92 ASP A O 1
ATOM 721 N N . PRO A 1 93 ? 6.664 -0.926 29.871 1.00 96.38 93 PRO A N 1
ATOM 722 C CA . PRO A 1 93 ? 6.333 -0.075 28.740 1.00 96.38 93 PRO A CA 1
ATOM 723 C C . PRO A 1 93 ? 5.442 1.098 29.160 1.00 96.38 93 PRO A C 1
ATOM 725 O O . PRO A 1 93 ? 4.626 0.992 30.078 1.00 96.38 93 PRO A O 1
ATOM 728 N N . VAL A 1 94 ? 5.558 2.217 28.445 1.00 97.31 94 VAL A N 1
ATOM 729 C CA . VAL A 1 94 ? 4.695 3.391 28.636 1.00 97.31 94 VAL A CA 1
ATOM 730 C C . VAL A 1 94 ? 3.698 3.455 27.482 1.00 97.31 94 VAL A C 1
ATOM 732 O O . VAL A 1 94 ? 4.121 3.694 26.346 1.00 97.31 94 VAL A O 1
ATOM 735 N N . PRO A 1 95 ? 2.389 3.250 27.736 1.00 97.75 95 PRO A N 1
ATOM 736 C CA . PRO A 1 95 ? 1.360 3.346 26.709 1.00 97.75 95 PRO A CA 1
ATOM 737 C C . PRO A 1 95 ? 1.409 4.680 25.973 1.00 97.75 95 PRO A C 1
ATOM 739 O O . PRO A 1 95 ? 1.537 5.724 26.622 1.00 97.75 95 PRO A O 1
ATOM 742 N N . SER A 1 96 ? 1.266 4.647 24.651 1.00 97.06 96 SER A N 1
ATOM 743 C CA . SER A 1 96 ? 1.190 5.866 23.852 1.00 97.06 96 SER A CA 1
ATOM 744 C C . SER A 1 96 ? -0.210 6.471 23.885 1.00 97.06 96 SER A C 1
ATOM 746 O O . SER A 1 96 ? -1.201 5.782 24.124 1.00 97.06 96 SER A O 1
ATOM 748 N N . THR A 1 97 ? -0.295 7.786 23.695 1.00 96.06 97 THR A N 1
ATOM 749 C CA . THR A 1 97 ? -1.568 8.516 23.794 1.00 96.06 97 THR A CA 1
ATOM 750 C C . THR A 1 97 ? -2.285 8.542 22.439 1.00 96.06 97 THR A C 1
ATOM 752 O O . THR A 1 97 ? -1.704 9.069 21.486 1.00 96.06 97 THR A O 1
ATOM 755 N N . PRO A 1 98 ? -3.519 8.010 22.329 1.00 96.00 98 PRO A N 1
ATOM 756 C CA . PRO A 1 98 ? -4.312 8.112 21.107 1.00 96.00 98 PRO A CA 1
ATOM 757 C C . PRO A 1 98 ? -4.601 9.558 20.701 1.00 96.00 98 PRO A C 1
ATOM 759 O O . PRO A 1 98 ? -4.818 10.413 21.559 1.00 96.00 98 PRO A O 1
ATOM 762 N N . MET A 1 99 ? -4.654 9.825 19.396 1.00 93.12 99 MET A N 1
ATOM 763 C CA . MET A 1 99 ? -5.211 11.083 18.883 1.00 93.12 99 MET A CA 1
ATOM 764 C C . MET A 1 99 ? -6.717 11.155 19.167 1.00 93.12 99 MET A C 1
ATOM 766 O O . MET A 1 99 ? -7.391 10.124 19.201 1.00 93.12 99 MET A O 1
ATOM 770 N N . GLY A 1 100 ? -7.269 12.359 19.337 1.00 93.75 100 GLY A N 1
ATOM 771 C CA . GLY A 1 100 ? -8.716 12.537 19.472 1.00 93.75 100 GLY A CA 1
ATOM 772 C C . GLY A 1 100 ? -9.456 12.216 18.168 1.00 93.75 100 GLY A C 1
ATOM 773 O O . GLY A 1 100 ? -8.905 12.388 17.083 1.00 93.75 100 GLY A O 1
ATOM 774 N N . LEU A 1 101 ? -10.723 11.786 18.253 1.00 94.62 101 LEU A N 1
ATOM 775 C CA . LEU A 1 101 ? -11.551 11.464 17.076 1.00 94.62 101 LEU A CA 1
ATOM 776 C C . LEU A 1 101 ? -11.593 12.623 16.063 1.00 94.62 101 LEU A C 1
ATOM 778 O O . LEU A 1 101 ? -11.434 12.400 14.864 1.00 94.62 101 LEU A O 1
ATOM 782 N N . GLY A 1 102 ? -11.790 13.854 16.548 1.00 92.56 102 GLY A N 1
ATOM 783 C CA . GLY A 1 102 ? -11.832 15.051 15.703 1.00 92.56 1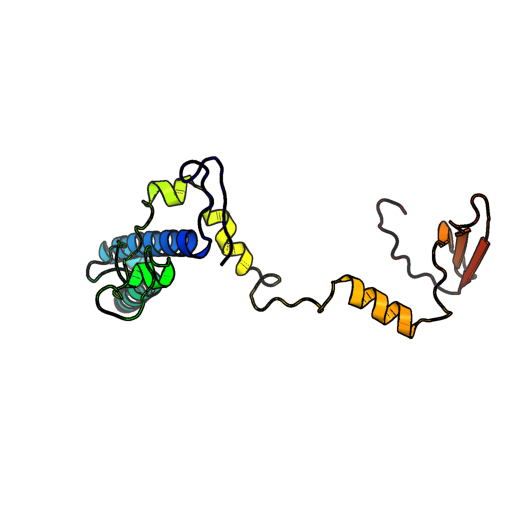02 GLY A CA 1
ATOM 784 C C . GLY A 1 102 ? -10.527 15.271 14.941 1.00 92.56 102 GLY A C 1
ATOM 785 O O . GLY A 1 102 ? -10.564 15.536 13.741 1.00 92.56 102 GLY A O 1
ATOM 786 N N . ASP A 1 103 ? -9.387 15.063 15.603 1.00 90.06 103 ASP A N 1
ATOM 787 C CA . ASP A 1 103 ? -8.073 15.169 14.971 1.00 90.06 103 ASP A CA 1
ATOM 788 C C . ASP A 1 103 ? -7.905 14.078 13.919 1.00 90.06 103 ASP A C 1
ATOM 790 O O . ASP A 1 103 ? -7.591 14.379 12.773 1.00 90.06 103 ASP A O 1
ATOM 794 N N . VAL A 1 104 ? -8.185 12.818 14.269 1.00 91.94 104 VAL A N 1
ATOM 795 C CA . VAL A 1 104 ? -8.080 11.675 13.349 1.00 91.94 104 VAL A CA 1
ATOM 796 C C . VAL A 1 104 ? -8.862 11.934 12.064 1.00 91.94 104 VAL A C 1
ATOM 798 O O . VAL A 1 104 ? -8.297 11.798 10.975 1.00 91.94 104 VAL A O 1
ATOM 801 N N . LEU A 1 105 ? -10.125 12.355 12.179 1.00 91.50 105 LEU A N 1
ATOM 802 C CA . LEU A 1 105 ? -10.968 12.674 11.027 1.00 91.50 105 LEU A CA 1
ATOM 803 C C . LEU A 1 105 ? -10.460 13.906 10.263 1.00 91.50 105 LEU A C 1
ATOM 805 O O . LEU A 1 105 ? -10.381 13.862 9.033 1.00 91.50 105 LEU A O 1
ATOM 809 N N . GLY A 1 106 ? -10.070 14.962 10.981 1.00 89.38 106 GLY A N 1
ATOM 810 C CA . GLY A 1 106 ? -9.594 16.225 10.417 1.00 89.38 106 GLY A CA 1
ATOM 811 C C . GLY A 1 106 ? -8.250 16.120 9.694 1.00 89.38 106 GLY A C 1
ATOM 812 O O . GLY A 1 106 ? -8.024 16.826 8.715 1.00 89.38 106 GLY A O 1
ATOM 813 N N . THR A 1 107 ? -7.370 15.198 10.103 1.00 85.81 107 THR A N 1
ATOM 814 C CA . THR A 1 107 ? -6.056 15.016 9.464 1.00 85.81 107 THR A CA 1
ATOM 815 C C . THR A 1 107 ? -6.150 14.525 8.018 1.00 85.81 107 THR A C 1
ATOM 817 O O . THR A 1 107 ? -5.199 14.692 7.253 1.00 85.81 107 THR A O 1
ATOM 820 N N . THR A 1 108 ? -7.257 13.865 7.647 1.00 88.94 108 THR A N 1
ATOM 821 C CA . THR A 1 108 ? -7.452 13.114 6.388 1.00 88.94 108 THR A CA 1
ATOM 822 C C . THR A 1 108 ? -6.418 12.013 6.112 1.00 88.94 108 THR A C 1
ATOM 824 O O . THR A 1 108 ? -6.457 11.366 5.065 1.00 88.94 108 THR A O 1
ATOM 827 N N . LEU A 1 109 ? -5.521 11.720 7.065 1.00 90.88 109 LEU A N 1
ATOM 828 C CA . LEU A 1 109 ? -4.493 10.684 6.915 1.00 90.88 109 LEU A CA 1
ATOM 829 C C . LEU A 1 109 ? -5.106 9.286 6.760 1.00 90.88 109 LEU A C 1
ATOM 831 O O . LEU A 1 109 ? -4.492 8.411 6.147 1.00 90.88 109 LEU A O 1
ATOM 835 N N . TRP A 1 110 ? -6.336 9.096 7.250 1.00 91.12 110 TRP A N 1
ATOM 836 C CA . TRP A 1 110 ? -7.124 7.879 7.064 1.00 91.12 110 TRP A CA 1
ATOM 837 C C . TRP A 1 110 ? -7.316 7.514 5.583 1.00 91.12 110 TRP A C 1
ATOM 839 O O . TRP A 1 110 ? -7.356 6.332 5.256 1.00 91.12 110 TRP A O 1
ATOM 849 N N . GLY A 1 111 ? -7.320 8.492 4.666 1.00 92.31 111 GLY A N 1
ATOM 850 C CA . GLY A 1 111 ? -7.454 8.250 3.224 1.00 92.31 111 GLY A CA 1
ATOM 851 C C . GLY A 1 111 ? -6.280 7.483 2.603 1.00 92.31 111 GLY A C 1
ATOM 852 O O . GLY A 1 111 ? -6.384 6.993 1.483 1.00 92.31 111 GLY A O 1
ATOM 853 N N . ARG A 1 112 ? -5.154 7.352 3.318 1.00 91.12 112 ARG A N 1
ATOM 854 C CA . ARG A 1 112 ? -3.991 6.558 2.886 1.00 91.12 112 ARG A CA 1
ATOM 855 C C . ARG A 1 112 ? -3.981 5.139 3.450 1.00 91.12 112 ARG A C 1
ATOM 857 O O . ARG A 1 112 ? -3.181 4.326 2.994 1.00 91.12 112 ARG A O 1
ATOM 864 N N . LEU A 1 113 ? -4.829 4.835 4.434 1.00 92.25 113 LEU A N 1
ATOM 865 C CA . LEU A 1 113 ? -4.826 3.534 5.104 1.00 92.25 113 LEU A CA 1
ATOM 866 C C . LEU A 1 113 ? -5.164 2.367 4.162 1.00 92.25 113 LEU A C 1
ATOM 868 O O . LEU A 1 113 ? -4.377 1.419 4.170 1.00 92.25 113 LEU A O 1
ATOM 872 N N . PRO A 1 114 ? -6.207 2.444 3.306 1.00 93.06 114 PRO A N 1
ATOM 873 C CA . PRO A 1 114 ? -6.640 1.305 2.489 1.00 93.06 114 PRO A CA 1
ATOM 874 C C . PRO A 1 114 ? -5.687 0.940 1.348 1.00 93.06 114 PRO A C 1
ATOM 876 O O . PRO A 1 114 ? -5.910 -0.045 0.655 1.00 93.06 114 PRO A O 1
ATOM 879 N N . PHE A 1 115 ? -4.634 1.728 1.102 1.00 91.00 115 PHE A N 1
ATOM 880 C CA . PHE A 1 115 ? -3.741 1.491 -0.033 1.00 91.00 115 PHE A CA 1
ATOM 881 C C . PHE A 1 115 ? -3.049 0.126 0.052 1.00 91.00 115 PHE A C 1
ATOM 883 O O . PHE A 1 115 ? -2.875 -0.525 -0.968 1.00 91.00 115 PHE A O 1
ATOM 890 N N . GLY A 1 116 ? -2.710 -0.326 1.265 1.00 88.94 116 GLY A N 1
ATOM 891 C CA . GLY A 1 116 ? -2.145 -1.660 1.495 1.00 88.94 116 GLY A CA 1
ATOM 892 C C . GLY A 1 116 ? -3.162 -2.802 1.402 1.00 88.94 116 GLY A C 1
ATOM 893 O O . GLY A 1 116 ? -2.755 -3.956 1.423 1.0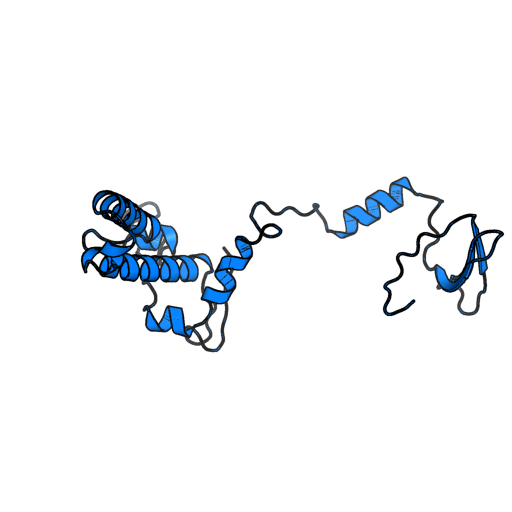0 88.94 116 GLY A O 1
ATOM 894 N N . ASP A 1 117 ? -4.456 -2.495 1.293 1.00 91.88 117 ASP A N 1
ATOM 895 C CA . ASP A 1 117 ? -5.526 -3.487 1.154 1.00 91.88 117 ASP A CA 1
ATOM 896 C C . ASP A 1 117 ? -5.935 -3.682 -0.319 1.00 91.88 117 ASP A C 1
ATOM 898 O O . ASP A 1 117 ? -6.731 -4.569 -0.629 1.00 91.88 117 ASP A O 1
ATOM 902 N N . LEU A 1 118 ? -5.389 -2.882 -1.246 1.00 94.44 118 LEU A N 1
ATOM 903 C CA . LEU A 1 118 ? -5.603 -3.050 -2.685 1.00 94.44 118 LEU A CA 1
ATOM 904 C C . LEU A 1 118 ? -4.928 -4.335 -3.174 1.00 94.44 118 LEU A C 1
ATOM 906 O O . LEU A 1 118 ? -3.793 -4.599 -2.798 1.00 94.44 118 LEU A O 1
ATOM 910 N N . TYR A 1 119 ? -5.595 -5.084 -4.057 1.00 94.44 119 TYR A N 1
ATOM 911 C CA . TYR A 1 119 ? -5.146 -6.395 -4.553 1.00 94.44 119 TYR A CA 1
ATOM 912 C C . TYR A 1 119 ? -3.654 -6.436 -4.945 1.00 94.44 119 TYR A C 1
ATOM 914 O O . TYR A 1 119 ? -2.925 -7.310 -4.492 1.00 94.44 119 TYR A O 1
ATOM 922 N N . GLU A 1 120 ? -3.177 -5.433 -5.689 1.00 93.69 120 GLU A N 1
ATOM 923 C CA . GLU A 1 120 ? -1.783 -5.342 -6.167 1.00 93.69 120 GLU A CA 1
ATOM 924 C C . GLU A 1 120 ? -0.773 -4.826 -5.121 1.00 93.69 120 GLU A C 1
ATOM 926 O O . GLU A 1 120 ? 0.431 -4.811 -5.360 1.00 93.69 120 GLU A O 1
ATOM 931 N N . MET A 1 121 ? -1.253 -4.340 -3.974 1.00 92.62 121 MET A N 1
ATOM 932 C CA . MET A 1 121 ? -0.452 -3.674 -2.935 1.00 92.62 121 MET A CA 1
ATOM 933 C C . MET A 1 121 ? -0.475 -4.425 -1.597 1.00 92.62 121 MET A C 1
ATOM 935 O O . MET A 1 121 ? 0.199 -4.013 -0.647 1.00 92.62 121 MET A O 1
ATOM 939 N N . GLN A 1 122 ? -1.241 -5.516 -1.512 1.00 93.00 122 GLN A N 1
ATOM 940 C CA . GLN A 1 122 ? -1.307 -6.371 -0.335 1.00 93.00 122 GLN A CA 1
ATOM 941 C C . GLN A 1 122 ? 0.045 -7.030 -0.074 1.00 93.00 122 GLN A C 1
ATOM 943 O O . GLN A 1 122 ? 0.709 -7.558 -0.964 1.00 93.00 122 GLN A O 1
ATOM 948 N N . THR A 1 123 ? 0.472 -7.001 1.186 1.00 89.56 123 THR A N 1
ATOM 949 C CA . THR A 1 123 ? 1.718 -7.653 1.591 1.00 89.56 123 THR A CA 1
ATOM 950 C C . THR A 1 123 ? 1.565 -9.177 1.568 1.00 89.56 123 THR A C 1
ATOM 952 O O . THR A 1 123 ? 0.534 -9.692 1.988 1.00 89.56 123 THR A O 1
ATOM 955 N N . THR A 1 124 ? 2.586 -9.943 1.186 1.00 92.69 124 THR A N 1
ATOM 956 C CA . THR A 1 124 ? 3.978 -9.511 0.967 1.00 92.69 124 THR A CA 1
ATOM 957 C C . THR A 1 124 ? 4.248 -9.057 -0.466 1.00 92.69 124 THR A C 1
ATOM 959 O O . THR A 1 124 ? 4.010 -9.795 -1.414 1.00 92.69 124 THR A O 1
ATOM 962 N N . LEU A 1 125 ? 4.845 -7.870 -0.595 1.00 92.75 125 LEU A N 1
ATOM 963 C CA . LEU A 1 125 ? 5.389 -7.356 -1.850 1.00 92.75 125 LEU A CA 1
ATOM 964 C C . LEU A 1 125 ? 6.870 -7.729 -1.975 1.00 92.75 125 LEU A C 1
ATOM 966 O O . LEU A 1 125 ? 7.597 -7.755 -0.980 1.00 92.75 125 LEU A O 1
ATOM 970 N N . MET A 1 126 ? 7.314 -7.995 -3.201 1.00 94.94 126 MET A N 1
ATOM 971 C CA . MET A 1 126 ? 8.662 -8.474 -3.510 1.00 94.94 126 MET A CA 1
ATOM 972 C C . MET A 1 126 ? 9.316 -7.575 -4.558 1.00 94.94 126 MET A C 1
ATOM 974 O O . MET A 1 126 ? 8.644 -6.996 -5.406 1.00 94.94 126 MET A O 1
ATOM 978 N N . GLN A 1 127 ? 10.642 -7.496 -4.520 1.00 96.00 127 GLN A N 1
ATOM 979 C CA . GLN A 1 127 ? 11.447 -6.870 -5.566 1.00 96.00 127 GLN A CA 1
ATOM 980 C C . GLN A 1 127 ? 12.742 -7.670 -5.748 1.00 96.00 127 GLN A C 1
ATOM 982 O O . GLN A 1 127 ? 13.219 -8.265 -4.774 1.00 96.00 127 GLN A O 1
ATOM 987 N N . PRO A 1 128 ? 13.344 -7.694 -6.948 1.00 97.38 128 PRO A N 1
ATOM 988 C CA . PRO A 1 128 ? 14.641 -8.322 -7.129 1.00 97.38 128 PRO A CA 1
ATOM 989 C C . PRO A 1 128 ? 15.723 -7.640 -6.301 1.00 97.38 128 PRO A C 1
ATOM 991 O O . PRO A 1 128 ? 15.762 -6.415 -6.140 1.00 97.38 128 PRO A O 1
ATOM 994 N N . VAL A 1 129 ? 16.646 -8.456 -5.802 1.00 97.62 129 VAL A N 1
ATOM 995 C CA . VAL A 1 129 ? 17.834 -7.958 -5.117 1.00 97.62 129 VAL A CA 1
ATOM 996 C C . VAL A 1 129 ? 18.699 -7.204 -6.125 1.00 97.62 129 VAL A C 1
ATOM 998 O O . VAL A 1 129 ? 19.060 -7.736 -7.172 1.00 97.62 129 VAL A O 1
ATOM 1001 N N . GLY A 1 130 ? 19.053 -5.962 -5.795 1.00 96.19 130 GLY A N 1
ATOM 1002 C CA . GLY A 1 130 ? 19.947 -5.147 -6.617 1.00 96.19 130 GLY A CA 1
ATOM 1003 C C . GLY A 1 130 ? 19.279 -4.343 -7.734 1.00 96.19 130 GLY A C 1
ATOM 1004 O O . GLY A 1 130 ? 20.018 -3.814 -8.558 1.00 96.19 130 GLY A O 1
ATOM 1005 N N . GLY A 1 131 ? 17.945 -4.227 -7.753 1.00 96.94 131 GLY A N 1
ATOM 1006 C CA . GLY A 1 131 ? 17.221 -3.302 -8.636 1.00 96.94 131 GLY A CA 1
ATOM 1007 C C . GLY A 1 131 ? 16.197 -3.976 -9.549 1.00 96.94 131 GLY A C 1
ATOM 1008 O O . GLY A 1 131 ? 16.300 -5.159 -9.866 1.00 96.94 131 GLY A O 1
ATOM 1009 N N . MET A 1 132 ? 15.179 -3.215 -9.962 1.00 97.94 132 MET A N 1
ATOM 1010 C CA . MET A 1 132 ? 14.086 -3.738 -10.788 1.00 97.94 132 MET A CA 1
ATOM 1011 C C . MET A 1 132 ? 14.501 -3.959 -12.259 1.00 97.94 132 MET A C 1
ATOM 1013 O O . MET A 1 132 ? 13.959 -4.801 -12.974 1.00 97.94 132 MET A O 1
ATOM 1017 N N . ASP A 1 133 ? 15.531 -3.238 -12.688 1.00 97.25 133 ASP A N 1
ATOM 1018 C CA . ASP A 1 133 ? 16.211 -3.363 -13.978 1.00 97.25 133 ASP A CA 1
ATOM 1019 C C . ASP A 1 133 ? 16.880 -4.731 -14.188 1.00 97.25 133 ASP A C 1
ATOM 1021 O O . ASP A 1 133 ? 17.052 -5.159 -15.330 1.00 97.25 133 ASP A O 1
ATOM 1025 N N . ARG A 1 134 ? 17.175 -5.468 -13.108 1.00 97.94 134 ARG A N 1
ATOM 1026 C CA . ARG A 1 134 ? 17.723 -6.832 -13.166 1.00 97.94 134 ARG A CA 1
ATOM 1027 C C . ARG A 1 134 ? 16.875 -7.796 -13.991 1.00 97.94 134 ARG A C 1
ATOM 1029 O O . ARG A 1 134 ? 17.446 -8.680 -14.622 1.00 97.94 134 ARG A O 1
ATOM 1036 N N . ILE A 1 135 ? 15.551 -7.619 -14.033 1.00 97.75 135 ILE A N 1
ATOM 1037 C CA . ILE A 1 135 ? 14.686 -8.437 -14.899 1.00 97.75 135 ILE A CA 1
ATOM 1038 C C . ILE A 1 135 ? 15.017 -8.186 -16.373 1.00 97.75 135 ILE A C 1
ATOM 1040 O O . ILE A 1 135 ? 15.255 -9.133 -17.117 1.00 97.75 135 ILE A O 1
ATOM 1044 N N . GLY A 1 136 ? 15.083 -6.918 -16.789 1.00 96.69 136 GLY A N 1
ATOM 1045 C CA . GLY A 1 136 ? 15.420 -6.559 -18.168 1.00 96.69 136 GLY A CA 1
ATOM 1046 C C . GLY A 1 136 ? 16.830 -7.008 -18.557 1.00 96.69 136 GLY A C 1
ATOM 1047 O O . GLY A 1 136 ? 17.027 -7.543 -19.644 1.00 96.69 136 GLY A O 1
ATOM 1048 N N . MET A 1 137 ? 17.798 -6.864 -17.647 1.00 96.69 137 MET A N 1
ATOM 1049 C CA . MET A 1 137 ? 19.173 -7.327 -17.864 1.00 96.69 137 MET A CA 1
ATOM 1050 C C . MET A 1 137 ? 19.269 -8.850 -18.020 1.00 96.69 137 MET A C 1
ATOM 1052 O O . MET A 1 137 ? 20.056 -9.319 -18.837 1.00 96.69 137 MET A O 1
ATOM 1056 N N . ALA A 1 138 ? 18.474 -9.623 -17.273 1.00 97.62 138 ALA A N 1
ATOM 1057 C CA . ALA A 1 138 ? 18.451 -11.079 -17.405 1.00 97.62 138 ALA A CA 1
ATOM 1058 C C . ALA A 1 138 ? 17.947 -11.510 -18.792 1.00 97.62 138 ALA A C 1
ATOM 1060 O O . ALA A 1 138 ? 18.594 -12.317 -19.448 1.00 97.62 138 ALA A O 1
ATOM 1061 N N . PHE A 1 139 ? 16.860 -10.909 -19.291 1.00 97.81 139 PHE A N 1
ATOM 1062 C CA . PHE A 1 139 ? 16.405 -11.161 -20.665 1.00 97.81 139 PHE A CA 1
ATOM 1063 C C . PHE A 1 139 ? 17.445 -10.750 -21.709 1.00 97.81 139 PHE A C 1
ATOM 1065 O O . PHE A 1 139 ? 17.674 -11.482 -22.666 1.00 97.81 139 PHE A O 1
ATOM 1072 N N . ALA A 1 140 ? 18.088 -9.595 -21.523 1.00 96.94 140 ALA A N 1
ATOM 1073 C CA . ALA A 1 140 ? 19.135 -9.130 -22.424 1.00 96.94 140 ALA A CA 1
ATOM 1074 C C . ALA A 1 140 ? 20.327 -10.095 -22.498 1.00 96.94 140 ALA A C 1
ATOM 1076 O O . ALA A 1 140 ? 20.910 -10.246 -23.567 1.00 96.94 140 ALA A O 1
ATOM 1077 N N . HIS A 1 141 ? 20.669 -10.748 -21.385 1.00 97.19 141 HIS A N 1
ATOM 1078 C CA . HIS A 1 141 ? 21.727 -11.753 -21.340 1.00 97.19 141 HIS A CA 1
ATOM 1079 C C . HIS A 1 141 ? 21.372 -13.011 -22.145 1.00 97.19 141 HIS A C 1
ATOM 1081 O O . HIS A 1 141 ? 22.191 -13.479 -22.928 1.00 97.19 141 HIS A O 1
ATOM 1087 N N . GLU A 1 142 ? 20.145 -13.522 -22.009 1.00 98.06 142 GLU A N 1
ATOM 1088 C CA . GLU A 1 142 ? 19.677 -14.702 -22.760 1.00 98.06 142 GLU A CA 1
ATOM 1089 C C . GLU A 1 142 ? 19.502 -14.427 -24.265 1.00 98.06 142 GLU A C 1
ATOM 1091 O O . GLU A 1 142 ? 19.516 -15.345 -25.082 1.00 98.06 142 GLU A O 1
ATOM 1096 N N . LEU A 1 143 ? 19.335 -13.156 -24.642 1.00 97.00 143 LEU A N 1
ATOM 1097 C CA . LEU A 1 143 ? 19.167 -12.694 -26.023 1.00 97.00 143 LEU A CA 1
ATOM 1098 C C . LEU A 1 143 ? 20.443 -12.055 -26.592 1.00 97.00 143 LEU A C 1
ATOM 1100 O O . LEU A 1 143 ? 20.370 -11.237 -27.518 1.00 97.00 143 LEU A O 1
ATOM 1104 N N . ASP A 1 144 ? 21.606 -12.389 -26.032 1.00 94.50 144 ASP A N 1
ATOM 1105 C CA . ASP A 1 144 ? 22.875 -11.822 -26.476 1.00 94.50 144 ASP A CA 1
ATOM 1106 C C . ASP A 1 144 ? 23.102 -12.035 -27.985 1.00 94.50 144 ASP A C 1
ATOM 1108 O O . ASP A 1 144 ? 22.727 -13.050 -28.575 1.00 94.50 144 ASP A O 1
ATOM 1112 N N . GLY A 1 145 ? 23.665 -11.021 -28.639 1.00 95.19 145 GLY A N 1
ATOM 1113 C CA . GLY A 1 145 ? 23.848 -10.986 -30.093 1.00 95.19 145 GLY A CA 1
ATOM 1114 C C . GLY A 1 145 ? 22.582 -10.726 -30.927 1.00 95.19 145 GLY A C 1
ATOM 1115 O O . GLY A 1 145 ? 22.709 -10.441 -32.118 1.00 95.19 145 GLY A O 1
ATOM 1116 N N . LEU A 1 146 ? 21.378 -10.757 -30.341 1.00 96.25 146 LEU A N 1
ATOM 1117 C CA . LEU A 1 146 ? 20.121 -10.478 -31.059 1.00 96.25 146 LEU A CA 1
ATOM 1118 C C . LEU A 1 146 ? 19.629 -9.033 -30.889 1.00 96.25 146 LEU A C 1
ATOM 1120 O O . LEU A 1 146 ? 18.879 -8.529 -31.726 1.00 96.25 146 LEU A O 1
ATOM 1124 N N . ILE A 1 147 ? 20.043 -8.351 -29.818 1.00 96.38 147 ILE A N 1
ATOM 1125 C CA . ILE A 1 147 ? 19.574 -6.999 -29.492 1.00 96.38 147 ILE A CA 1
ATOM 1126 C C . ILE A 1 147 ? 20.492 -5.942 -30.110 1.00 96.38 147 ILE A C 1
ATOM 1128 O O . ILE A 1 147 ? 21.687 -5.878 -29.817 1.00 96.38 147 ILE A O 1
ATOM 1132 N N . ARG A 1 148 ? 19.911 -5.031 -30.901 1.00 95.31 148 ARG A N 1
ATOM 1133 C CA . ARG A 1 148 ? 20.594 -3.812 -31.355 1.00 95.31 148 ARG A CA 1
ATOM 1134 C C . ARG A 1 148 ? 20.251 -2.636 -30.444 1.00 95.31 148 ARG A C 1
ATOM 1136 O O . ARG A 1 148 ? 19.175 -2.050 -30.540 1.00 95.31 148 ARG A O 1
ATOM 1143 N N . TYR A 1 149 ? 21.186 -2.280 -29.571 1.00 95.00 149 TYR A N 1
ATOM 1144 C CA . TYR A 1 149 ? 21.067 -1.103 -28.710 1.00 95.00 149 TYR A CA 1
ATOM 1145 C C . TYR A 1 149 ? 21.249 0.201 -29.487 1.00 95.00 149 TYR A C 1
ATOM 1147 O O . TYR A 1 149 ? 21.843 0.216 -30.561 1.00 95.00 149 TYR A O 1
ATOM 1155 N N . ARG A 1 150 ? 20.755 1.305 -28.908 1.00 94.94 150 ARG A N 1
ATOM 1156 C CA . ARG A 1 150 ? 20.816 2.665 -29.482 1.00 94.94 150 ARG A CA 1
ATOM 1157 C C . ARG A 1 150 ? 20.165 2.797 -30.866 1.00 94.94 150 ARG A C 1
ATOM 1159 O O . ARG A 1 150 ? 20.385 3.793 -31.535 1.00 94.94 150 ARG A O 1
ATOM 1166 N N . ALA A 1 151 ? 19.329 1.845 -31.273 1.00 96.38 151 ALA A N 1
ATOM 1167 C CA . ALA A 1 151 ? 18.551 1.935 -32.500 1.00 96.38 151 ALA 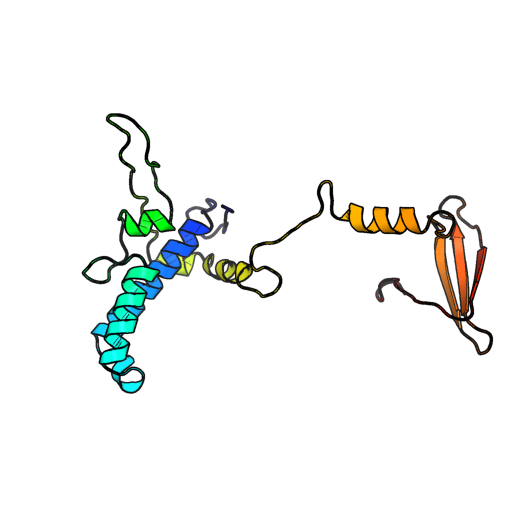A CA 1
ATOM 1168 C C . ALA A 1 151 ? 17.322 2.825 -32.281 1.00 96.38 151 ALA A C 1
ATOM 1170 O O . ALA A 1 151 ? 16.284 2.370 -31.796 1.00 96.38 151 ALA A O 1
ATOM 1171 N N . ARG A 1 152 ? 17.433 4.108 -32.628 1.00 95.50 152 ARG A N 1
ATOM 1172 C CA . ARG A 1 152 ? 16.299 5.030 -32.600 1.00 95.50 152 ARG A CA 1
ATOM 1173 C C . ARG A 1 152 ? 15.436 4.785 -33.830 1.00 95.50 152 ARG A C 1
ATOM 1175 O O . ARG A 1 152 ? 15.818 5.151 -34.939 1.00 95.50 152 ARG A O 1
ATOM 1182 N N . VAL A 1 153 ? 14.274 4.172 -33.636 1.00 96.12 153 VAL A N 1
ATOM 1183 C CA . VAL A 1 153 ? 13.296 3.968 -34.712 1.00 96.12 153 VAL A CA 1
ATOM 1184 C C . VAL A 1 153 ? 12.823 5.324 -35.244 1.00 96.12 153 VAL A C 1
ATOM 1186 O O . VAL A 1 153 ? 12.493 6.219 -34.469 1.00 96.12 153 VAL A O 1
ATOM 1189 N N . LEU A 1 154 ? 12.838 5.466 -36.569 1.00 95.12 154 LEU A N 1
ATOM 1190 C CA . LEU A 1 154 ? 12.431 6.668 -37.298 1.00 95.12 154 LEU A CA 1
ATOM 1191 C C . LEU A 1 154 ? 11.109 6.470 -38.041 1.00 95.12 154 LEU A C 1
ATOM 1193 O O . LEU A 1 154 ? 10.356 7.423 -38.194 1.00 95.12 154 LEU A O 1
ATOM 1197 N N . ASP A 1 155 ? 10.875 5.262 -38.559 1.00 95.50 155 ASP A N 1
ATOM 1198 C CA . ASP A 1 155 ? 9.706 4.937 -39.377 1.00 95.50 155 ASP A CA 1
ATOM 1199 C C . ASP A 1 155 ? 9.412 3.430 -39.330 1.00 95.50 155 ASP A C 1
ATOM 1201 O O . ASP A 1 155 ? 10.339 2.612 -39.290 1.00 95.50 155 ASP A O 1
ATOM 1205 N N . ILE A 1 156 ? 8.128 3.068 -39.355 1.00 96.69 156 ILE A N 1
ATOM 1206 C CA . ILE A 1 156 ? 7.633 1.687 -39.402 1.00 96.69 156 ILE A CA 1
ATOM 1207 C C . ILE A 1 156 ? 6.585 1.612 -40.513 1.00 96.69 156 ILE A C 1
ATOM 1209 O O . ILE A 1 156 ? 5.527 2.224 -40.419 1.00 96.69 156 ILE A O 1
ATOM 1213 N N . HIS A 1 157 ? 6.852 0.814 -41.544 1.00 96.69 157 HIS A N 1
ATOM 1214 C CA . HIS A 1 157 ? 5.948 0.629 -42.675 1.00 96.69 157 HIS A CA 1
ATOM 1215 C C . HIS A 1 157 ? 5.600 -0.847 -42.853 1.00 96.69 157 HIS A C 1
ATOM 1217 O O . HIS A 1 157 ? 6.495 -1.683 -42.986 1.00 96.69 157 HIS A O 1
ATOM 1223 N N . GLN A 1 158 ? 4.309 -1.159 -42.941 1.00 97.00 158 GLN A N 1
ATOM 1224 C CA . GLN A 1 158 ? 3.801 -2.504 -43.210 1.00 97.00 158 GLN A CA 1
ATOM 1225 C C . GLN A 1 158 ? 3.109 -2.558 -44.575 1.00 97.00 158 GLN A C 1
ATOM 1227 O O . GLN A 1 158 ? 2.375 -1.643 -44.941 1.00 97.00 158 GLN A O 1
ATOM 1232 N N . ASP A 1 159 ? 3.335 -3.638 -45.316 1.00 96.00 159 ASP A N 1
ATOM 1233 C CA . ASP A 1 159 ? 2.586 -3.984 -46.524 1.00 96.00 159 ASP A CA 1
ATOM 1234 C C . ASP A 1 159 ? 2.366 -5.504 -46.617 1.00 96.00 159 ASP A C 1
ATOM 1236 O O . ASP A 1 159 ? 2.615 -6.244 -45.665 1.00 96.00 159 ASP A O 1
ATOM 1240 N N . GLU A 1 160 ? 1.869 -5.973 -47.763 1.00 96.12 160 GLU A N 1
ATOM 1241 C CA . GLU A 1 160 ? 1.600 -7.393 -48.026 1.00 96.12 160 GLU A CA 1
ATOM 1242 C C . GLU A 1 160 ? 2.853 -8.284 -47.938 1.00 96.12 160 GLU A C 1
ATOM 1244 O O . GLU A 1 160 ? 2.728 -9.501 -47.828 1.00 96.12 160 GLU A O 1
ATOM 1249 N N . GLN A 1 161 ? 4.058 -7.703 -47.980 1.00 95.00 161 GLN A N 1
ATOM 1250 C CA . GLN A 1 161 ? 5.335 -8.422 -47.955 1.00 95.00 161 GLN A CA 1
ATOM 1251 C C . GLN A 1 161 ? 5.994 -8.415 -46.565 1.00 95.00 161 GLN A C 1
ATOM 1253 O O . GLN A 1 161 ? 7.116 -8.901 -46.425 1.00 95.00 161 GLN A O 1
ATOM 1258 N N . GLY A 1 162 ? 5.332 -7.851 -45.549 1.00 97.38 162 GLY A N 1
ATOM 1259 C CA . GLY A 1 162 ? 5.815 -7.790 -44.169 1.00 97.38 162 GLY A CA 1
ATOM 1260 C C . GLY A 1 162 ? 6.043 -6.362 -43.675 1.00 97.38 162 GLY A C 1
ATOM 1261 O O . GLY A 1 162 ? 5.395 -5.409 -44.113 1.00 97.38 162 GLY A O 1
ATOM 1262 N N . VAL A 1 163 ? 6.969 -6.202 -42.728 1.00 98.19 163 VAL A N 1
ATOM 1263 C CA . VAL A 1 163 ? 7.259 -4.931 -42.052 1.00 98.19 163 VAL A CA 1
ATOM 1264 C C . VAL A 1 163 ? 8.686 -4.472 -42.329 1.00 98.19 163 VAL A C 1
ATOM 1266 O O . VAL A 1 163 ? 9.645 -5.244 -42.269 1.00 98.19 163 VAL A O 1
ATOM 1269 N N . ARG A 1 164 ? 8.836 -3.175 -42.598 1.00 98.06 164 ARG A N 1
ATOM 1270 C CA . ARG A 1 164 ? 10.117 -2.474 -42.703 1.00 98.06 164 ARG A CA 1
ATOM 1271 C C . ARG A 1 164 ? 10.226 -1.438 -41.599 1.00 98.06 164 ARG A C 1
ATOM 1273 O O . ARG A 1 164 ? 9.342 -0.601 -41.456 1.00 98.06 164 ARG A O 1
ATOM 1280 N N . VAL A 1 165 ? 11.339 -1.457 -40.876 1.00 97.62 165 VAL A N 1
ATOM 1281 C CA . VAL A 1 165 ? 11.650 -0.477 -39.829 1.00 97.62 165 VAL A CA 1
ATOM 1282 C C . VAL A 1 165 ? 12.905 0.282 -40.227 1.00 97.62 165 VAL A C 1
ATOM 1284 O O . VAL A 1 165 ? 13.955 -0.332 -40.433 1.00 97.62 165 VAL A O 1
ATOM 1287 N N . ALA A 1 166 ? 12.807 1.605 -40.344 1.00 97.25 166 ALA A N 1
ATOM 1288 C CA . ALA A 1 166 ? 13.963 2.479 -40.495 1.00 97.25 166 ALA A CA 1
ATOM 1289 C C . ALA A 1 166 ? 14.409 2.979 -39.119 1.00 97.25 166 ALA A C 1
ATOM 1291 O O . ALA A 1 166 ? 13.576 3.376 -38.304 1.00 97.25 166 ALA A O 1
ATOM 1292 N N . PHE A 1 167 ? 15.714 2.982 -38.862 1.00 96.94 167 PHE A N 1
ATOM 1293 C CA . PHE A 1 167 ? 16.268 3.465 -37.599 1.00 96.94 167 PHE A CA 1
ATOM 1294 C C . PHE A 1 167 ? 17.625 4.151 -37.800 1.00 96.94 167 PHE A C 1
ATOM 1296 O O . PHE A 1 167 ? 18.329 3.899 -38.780 1.00 96.94 167 PHE A O 1
ATOM 1303 N N . GLU A 1 168 ? 17.968 5.015 -36.854 1.00 97.25 168 GLU A N 1
ATOM 1304 C CA . GLU A 1 168 ? 19.258 5.693 -36.709 1.00 97.25 168 GLU A CA 1
ATOM 1305 C C . GLU A 1 168 ? 20.043 5.029 -35.569 1.00 97.25 168 GLU A C 1
ATOM 1307 O O . GLU A 1 168 ? 19.462 4.702 -34.529 1.00 97.25 168 GLU A O 1
ATOM 1312 N N . ASP A 1 169 ? 21.347 4.803 -35.748 1.00 95.69 169 ASP A N 1
ATOM 1313 C CA . ASP A 1 169 ? 22.223 4.420 -34.637 1.00 95.69 169 ASP A CA 1
ATOM 1314 C C . ASP A 1 169 ? 22.563 5.668 -33.817 1.00 95.69 169 ASP A C 1
ATOM 1316 O O . ASP A 1 169 ? 23.159 6.620 -34.313 1.00 95.69 169 ASP A O 1
ATOM 1320 N N . GLY A 1 170 ? 22.210 5.666 -32.534 1.00 93.62 170 GLY A N 1
ATOM 1321 C CA . GLY A 1 170 ? 22.505 6.761 -31.615 1.00 93.62 170 GLY A CA 1
ATOM 1322 C C . GLY A 1 170 ? 24.000 7.005 -31.374 1.00 93.62 170 GLY A C 1
ATOM 1323 O O . GLY A 1 170 ? 24.347 8.037 -30.805 1.00 93.62 170 GLY A O 1
ATOM 1324 N N . ALA A 1 171 ? 24.889 6.089 -31.775 1.00 93.31 171 ALA A N 1
ATOM 1325 C CA . ALA A 1 171 ? 26.332 6.335 -31.822 1.00 93.31 171 ALA A CA 1
ATOM 1326 C C . ALA A 1 171 ? 26.780 7.090 -33.085 1.00 93.31 171 ALA A C 1
ATOM 1328 O O . ALA A 1 171 ? 27.849 7.698 -33.072 1.00 93.31 171 ALA A O 1
ATOM 1329 N N . GLU A 1 172 ? 25.971 7.076 -34.146 1.00 93.88 172 GLU A N 1
ATOM 1330 C CA . GLU A 1 172 ? 26.262 7.676 -35.450 1.00 93.88 172 GLU A CA 1
ATOM 1331 C C . GLU A 1 172 ? 25.075 8.538 -35.922 1.00 93.88 172 GLU A C 1
ATOM 1333 O O . GLU A 1 172 ? 24.282 8.111 -36.770 1.00 93.88 172 GLU A O 1
ATOM 1338 N N . PRO A 1 173 ? 24.922 9.764 -35.384 1.00 89.31 173 PRO A N 1
ATOM 1339 C CA . PRO A 1 173 ? 23.827 10.651 -35.763 1.00 89.31 173 PRO A CA 1
ATOM 1340 C C . PRO A 1 173 ? 23.809 10.940 -37.271 1.00 89.31 173 PRO A C 1
ATOM 1342 O O . PRO A 1 173 ? 24.835 11.254 -37.873 1.00 89.31 173 PRO A O 1
ATOM 1345 N N . GLY A 1 174 ? 22.631 10.855 -37.880 1.00 89.19 174 GLY A N 1
ATOM 1346 C CA . GLY A 1 174 ? 22.391 10.958 -39.318 1.00 89.19 174 GLY A CA 1
ATOM 1347 C C . GLY A 1 174 ? 22.473 9.627 -40.071 1.00 89.19 174 GLY A C 1
ATOM 1348 O O . GLY A 1 174 ? 22.148 9.591 -41.261 1.00 89.19 174 GLY A O 1
ATOM 1349 N N . SER A 1 175 ? 22.876 8.533 -39.413 1.00 93.56 175 SER A N 1
ATOM 1350 C CA . SER A 1 175 ? 22.866 7.197 -40.013 1.00 93.56 175 SER A CA 1
ATOM 1351 C C . SER A 1 175 ? 21.440 6.740 -40.326 1.00 93.56 175 SER A C 1
ATOM 1353 O O . SER A 1 175 ? 20.477 7.057 -39.622 1.00 93.56 175 SER A O 1
ATOM 1355 N N . ARG A 1 176 ? 21.286 5.979 -41.416 1.00 95.50 176 ARG A N 1
ATOM 1356 C CA . ARG A 1 176 ? 19.992 5.413 -41.798 1.00 95.50 176 ARG A CA 1
ATOM 1357 C C . ARG A 1 176 ? 20.134 3.944 -42.131 1.00 95.50 176 ARG A C 1
ATOM 1359 O O . ARG A 1 176 ? 20.701 3.567 -43.155 1.00 95.50 176 ARG A O 1
ATOM 1366 N N . HIS A 1 177 ? 19.566 3.125 -41.264 1.00 96.62 177 HIS A N 1
ATOM 1367 C CA . HIS A 1 177 ? 19.545 1.681 -41.392 1.00 96.62 177 HIS A CA 1
ATOM 1368 C C . HIS A 1 177 ? 18.113 1.185 -41.587 1.00 96.62 177 HIS A C 1
ATOM 1370 O O . HIS A 1 177 ? 17.146 1.875 -41.257 1.00 96.62 177 HIS A O 1
ATOM 1376 N N . GLN A 1 178 ? 17.978 -0.029 -42.120 1.00 96.44 178 GLN A N 1
ATOM 1377 C CA . GLN A 1 178 ? 16.688 -0.684 -42.312 1.00 96.44 178 GLN A CA 1
ATOM 1378 C C . GLN A 1 178 ? 16.739 -2.126 -41.801 1.00 96.44 178 GLN A C 1
ATOM 1380 O O . GLN A 1 178 ? 17.692 -2.854 -42.074 1.00 96.44 178 GLN A O 1
ATOM 1385 N N . ALA A 1 179 ? 15.689 -2.536 -41.092 1.00 96.75 179 ALA A N 1
ATOM 1386 C CA . ALA A 1 179 ? 15.395 -3.926 -40.761 1.00 96.75 179 ALA A CA 1
ATOM 1387 C C . ALA A 1 179 ? 14.105 -4.367 -41.471 1.00 96.75 179 ALA A C 1
ATOM 1389 O O . ALA A 1 179 ? 13.200 -3.552 -41.674 1.00 96.75 179 ALA A O 1
ATOM 1390 N N . ARG A 1 180 ? 14.029 -5.644 -41.865 1.00 97.50 180 ARG A N 1
ATOM 1391 C CA . ARG A 1 180 ? 12.840 -6.262 -42.471 1.00 97.50 180 ARG A CA 1
ATOM 1392 C C . ARG A 1 180 ? 12.488 -7.547 -41.736 1.00 97.50 180 ARG A C 1
ATOM 1394 O O . ARG A 1 180 ? 13.394 -8.292 -41.375 1.00 97.50 180 ARG A O 1
ATOM 1401 N N . ALA A 1 181 ? 11.199 -7.789 -41.544 1.00 97.75 181 ALA A N 1
ATOM 1402 C CA . ALA A 1 181 ? 10.674 -9.010 -40.944 1.00 97.75 181 ALA A CA 1
ATOM 1403 C C . ALA A 1 181 ? 9.246 -9.264 -41.437 1.00 97.75 181 ALA A C 1
ATOM 1405 O O . ALA A 1 181 ? 8.575 -8.332 -41.877 1.00 97.75 181 ALA A O 1
ATOM 1406 N N . ASP A 1 182 ? 8.763 -10.498 -41.309 1.00 98.25 182 ASP A N 1
ATOM 1407 C CA . ASP A 1 182 ? 7.372 -10.834 -41.640 1.00 98.25 182 ASP A CA 1
ATOM 1408 C C . ASP A 1 182 ? 6.381 -10.132 -40.694 1.00 98.25 182 ASP A C 1
ATOM 1410 O O . ASP A 1 182 ? 5.286 -9.747 -41.097 1.00 98.25 182 ASP A O 1
ATOM 1414 N N . TRP A 1 183 ? 6.793 -9.912 -39.438 1.00 97.38 183 TRP A N 1
ATOM 1415 C CA . TRP A 1 183 ? 5.971 -9.331 -38.377 1.00 97.38 183 TRP A CA 1
ATOM 1416 C C . TRP A 1 183 ? 6.757 -8.329 -37.528 1.00 97.38 183 TRP A C 1
ATOM 1418 O O . TRP A 1 183 ? 7.973 -8.445 -37.366 1.00 97.38 183 TRP A O 1
ATOM 1428 N N . CYS A 1 184 ? 6.046 -7.369 -36.932 1.00 96.88 184 CYS A N 1
ATOM 1429 C CA . CYS A 1 184 ? 6.596 -6.423 -35.965 1.00 96.88 184 CYS A CA 1
ATOM 1430 C C . CYS A 1 184 ? 5.712 -6.367 -34.717 1.00 96.88 184 CYS A C 1
ATOM 1432 O O . CYS A 1 184 ? 4.511 -6.118 -34.807 1.00 96.88 184 CYS A O 1
ATOM 1434 N N . VAL A 1 185 ? 6.323 -6.563 -33.548 1.00 97.19 185 VAL A N 1
ATOM 1435 C CA . VAL A 1 185 ? 5.704 -6.257 -32.256 1.00 97.19 185 VAL A CA 1
ATOM 1436 C C . VAL A 1 185 ? 6.210 -4.886 -31.829 1.00 97.19 185 VAL A C 1
ATOM 1438 O O . VAL A 1 185 ? 7.367 -4.741 -31.437 1.00 97.19 185 VAL A O 1
ATOM 1441 N N . CYS A 1 186 ? 5.359 -3.866 -31.936 1.00 96.00 186 CYS A N 1
ATOM 1442 C CA . CYS A 1 186 ? 5.723 -2.512 -31.544 1.00 96.00 186 CYS A CA 1
ATOM 1443 C C . CYS A 1 186 ? 5.419 -2.278 -30.058 1.00 96.00 186 CYS A C 1
ATOM 1445 O O . CYS A 1 186 ? 4.260 -2.263 -29.651 1.00 96.00 186 CYS A O 1
ATOM 1447 N N . THR A 1 187 ? 6.464 -2.078 -29.254 1.00 96.94 187 THR A N 1
ATOM 1448 C CA . THR A 1 187 ? 6.358 -1.744 -27.821 1.00 96.94 187 THR A CA 1
ATOM 1449 C C . THR A 1 187 ? 6.762 -0.296 -27.529 1.00 96.94 187 THR A C 1
ATOM 1451 O O . THR A 1 187 ? 7.026 0.056 -26.379 1.00 96.94 187 THR A O 1
ATOM 1454 N N . ILE A 1 188 ? 6.868 0.541 -28.567 1.00 96.31 188 ILE A N 1
ATOM 1455 C CA . ILE A 1 188 ? 7.107 1.979 -28.418 1.00 96.31 188 ILE A CA 1
ATOM 1456 C C . ILE A 1 188 ? 5.847 2.592 -27.784 1.00 96.31 188 ILE A C 1
ATOM 1458 O O . ILE A 1 188 ? 4.741 2.283 -28.236 1.00 96.31 188 ILE A O 1
ATOM 1462 N N . PRO A 1 189 ? 5.967 3.430 -26.735 1.00 96.00 189 PRO A N 1
ATOM 1463 C CA . PRO A 1 189 ? 4.808 4.069 -26.128 1.00 96.00 189 PRO A CA 1
ATOM 1464 C C . PRO A 1 189 ? 3.973 4.821 -27.166 1.00 96.00 189 PRO A C 1
ATOM 1466 O O . PRO A 1 189 ? 4.513 5.613 -27.934 1.00 96.00 189 PRO A O 1
ATOM 1469 N N . LEU A 1 190 ? 2.652 4.627 -27.133 1.00 93.06 190 LEU A N 1
ATOM 1470 C CA . LEU A 1 190 ? 1.720 5.208 -28.108 1.00 93.06 190 LEU A CA 1
ATOM 1471 C C . LEU A 1 190 ? 1.872 6.729 -28.265 1.00 93.06 190 LEU A C 1
ATOM 1473 O O . LEU A 1 190 ? 1.670 7.264 -29.344 1.00 93.06 190 LEU A O 1
ATOM 1477 N N . SER A 1 191 ? 2.240 7.432 -27.193 1.00 95.06 191 SER A N 1
ATOM 1478 C CA . SER A 1 191 ? 2.410 8.888 -27.197 1.00 95.06 191 SER A CA 1
ATOM 1479 C C . SER A 1 191 ? 3.563 9.396 -28.067 1.00 95.06 191 SER A C 1
ATOM 1481 O O . SER A 1 191 ? 3.642 10.598 -28.299 1.00 95.06 191 SER A O 1
ATOM 1483 N N . ILE A 1 192 ? 4.494 8.523 -28.460 1.00 90.44 192 ILE A N 1
ATOM 1484 C CA . ILE A 1 192 ? 5.662 8.865 -29.285 1.00 90.44 192 ILE A CA 1
ATOM 1485 C C . ILE A 1 192 ? 5.762 8.000 -30.550 1.00 90.44 192 ILE A C 1
ATOM 1487 O O . ILE A 1 192 ? 6.811 8.008 -31.195 1.00 90.44 192 ILE A O 1
ATOM 1491 N N . LEU A 1 193 ? 4.713 7.226 -30.844 1.00 80.75 193 LEU A N 1
ATOM 1492 C CA . LEU A 1 193 ? 4.582 6.463 -32.081 1.00 80.75 193 LEU A CA 1
ATOM 1493 C C . LEU A 1 193 ? 4.171 7.386 -33.236 1.00 80.75 193 LEU A C 1
ATOM 1495 O O . LEU A 1 193 ? 3.335 8.287 -32.993 1.00 80.75 193 LEU A O 1
#

Foldseek 3Di:
DDWFFDCQADVRDTADLLQLVLLVLLVVLLVVLVCLVVCVCVVPAPPVRSVVSNVVSCQRNVADPVSHRWQDPSSCVRNPFPAAADDDPPRDTHTDGHDDPCRSVRRCSVVVNCQCVDPQNPPPDDADPPDNCVVVVVVCVVCPPPDDPQWAWDDWDQDPQAIKTWTDRNVDPPDIDIDTDNYDDDPPPPVVD

Secondary structure (DSSP, 8-state):
--EE--TTSGGG--EEHHHHHHHHHHHHHHHHHHHHHTTTTTTTS-HHHHHHHHHHHHHHHT--TTS---SSHHHHHHH-EEE---SSTT---EEPPPPPHHHHHHT-GGGGGGGGGSGGGPSPP---TT-TTHHHHHHHHHTTTT--TTEEEEEEEEETTEEEEEEEETTSTT--EEEEES-----S-GGG-